Protein AF-0000000077106759 (afdb_homodimer)

Structure (mmCIF, N/CA/C/O backbone):
data_AF-0000000077106759-model_v1
#
loop_
_entity.id
_entity.type
_entity.pdbx_description
1 polymer 'Transcriptional regulator, MerR family'
#
loop_
_atom_site.group_PDB
_atom_site.id
_atom_site.type_symbol
_atom_site.label_atom_id
_atom_site.label_alt_id
_atom_site.label_comp_id
_atom_site.label_asym_id
_atom_site.label_entity_id
_atom_site.label_seq_id
_atom_site.pdbx_PDB_ins_code
_atom_site.Cartn_x
_atom_site.Cartn_y
_atom_site.Cartn_z
_atom_site.occupancy
_atom_site.B_iso_or_equiv
_atom_site.auth_seq_id
_atom_site.auth_comp_id
_atom_site.auth_asym_id
_atom_site.auth_atom_id
_atom_site.pdbx_PDB_model_num
ATOM 1 N N . MET A 1 1 ? -14.172 -25.438 -16.688 1 89.81 1 MET A N 1
ATOM 2 C CA . MET A 1 1 ? -14.859 -24.234 -16.25 1 89.81 1 MET A CA 1
ATOM 3 C C . MET A 1 1 ? -14.836 -23.156 -17.328 1 89.81 1 MET A C 1
ATOM 5 O O . MET A 1 1 ? -13.812 -22.953 -18 1 89.81 1 MET A O 1
ATOM 9 N N . LYS A 1 2 ? -15.953 -22.5 -17.594 1 92.06 2 LYS A N 1
ATOM 10 C CA . LYS A 1 2 ? -16.016 -21.422 -18.562 1 92.06 2 LYS A CA 1
ATOM 11 C C . LYS A 1 2 ? -15.516 -20.109 -17.953 1 92.06 2 LYS A C 1
ATOM 13 O O . LYS A 1 2 ? -15.422 -19.969 -16.734 1 92.06 2 LYS A O 1
ATOM 18 N N . ILE A 1 3 ? -15.234 -19.203 -18.875 1 92.75 3 ILE A N 1
ATOM 19 C CA . ILE A 1 3 ? -14.57 -17.984 -18.438 1 92.75 3 ILE A CA 1
ATOM 20 C C . ILE A 1 3 ? -15.477 -17.203 -17.5 1 92.75 3 ILE A C 1
ATOM 22 O O . ILE A 1 3 ? -15 -16.562 -16.562 1 92.75 3 ILE A O 1
ATOM 26 N N . GLY A 1 4 ? -16.719 -17.203 -17.75 1 94.12 4 GLY A N 1
ATOM 27 C CA . GLY A 1 4 ? -17.656 -16.531 -16.844 1 94.12 4 GLY A CA 1
ATOM 28 C C . GLY A 1 4 ? -17.625 -17.062 -15.438 1 94.12 4 GLY A C 1
ATOM 29 O O . GLY A 1 4 ? -17.609 -16.297 -14.469 1 94.12 4 GLY A O 1
ATOM 30 N N . LYS A 1 5 ? -17.672 -18.375 -15.359 1 94.75 5 LYS A N 1
ATOM 31 C CA . LYS A 1 5 ? -17.609 -19.016 -14.055 1 94.75 5 LYS A CA 1
ATOM 32 C C . LYS A 1 5 ? -16.25 -18.781 -13.391 1 94.75 5 LYS A C 1
ATOM 34 O O . LYS A 1 5 ? -16.188 -18.531 -12.188 1 94.75 5 LYS A O 1
ATOM 39 N N . LEU A 1 6 ? -15.227 -18.891 -14.203 1 94.62 6 LEU A N 1
ATOM 40 C CA . LEU A 1 6 ? -13.891 -18.625 -13.695 1 94.62 6 LEU A CA 1
ATOM 41 C C . LEU A 1 6 ? -13.805 -17.219 -13.109 1 94.62 6 LEU A C 1
ATOM 43 O O . LEU A 1 6 ? -13.25 -17.016 -12.031 1 94.62 6 LEU A O 1
ATOM 47 N N . ALA A 1 7 ? -14.359 -16.266 -13.812 1 96.5 7 ALA A N 1
ATOM 48 C CA . ALA A 1 7 ? -14.367 -14.875 -13.359 1 96.5 7 ALA A CA 1
ATOM 49 C C . ALA A 1 7 ? -15.109 -14.727 -12.039 1 96.5 7 ALA A C 1
ATOM 51 O O . ALA A 1 7 ? -14.617 -14.07 -11.109 1 96.5 7 ALA A O 1
ATOM 52 N N . GLN A 1 8 ? -16.156 -15.383 -11.93 1 96.25 8 GLN A N 1
ATOM 53 C CA . GLN A 1 8 ? -16.984 -15.312 -10.734 1 96.25 8 GLN A CA 1
ATOM 54 C C . GLN A 1 8 ? -16.266 -15.898 -9.523 1 96.25 8 GLN A C 1
ATOM 56 O O . GLN A 1 8 ? -16.234 -15.289 -8.453 1 96.25 8 GLN A O 1
ATOM 61 N N . ILE A 1 9 ? -15.719 -17 -9.711 1 95.25 9 ILE A N 1
ATOM 62 C CA . ILE A 1 9 ? -15.078 -17.719 -8.609 1 95.25 9 ILE A CA 1
ATOM 63 C C . ILE A 1 9 ? -13.789 -17 -8.211 1 95.25 9 ILE A C 1
ATOM 65 O O . ILE A 1 9 ? -13.5 -16.844 -7.02 1 95.25 9 ILE A O 1
ATOM 69 N N . SER A 1 10 ? -12.992 -16.578 -9.164 1 95.31 10 SER A N 1
ATOM 70 C CA . SER A 1 10 ? -11.68 -15.977 -8.914 1 95.31 10 SER A CA 1
ATOM 71 C C . SER A 1 10 ? -11.812 -14.508 -8.539 1 95.31 10 SER A C 1
ATOM 73 O O . SER A 1 10 ? -10.859 -13.898 -8.047 1 95.31 10 SER A O 1
ATOM 75 N N . LYS A 1 11 ? -12.922 -13.961 -8.812 1 95.12 11 LYS A N 1
ATOM 76 C CA . LYS A 1 11 ? -13.203 -12.555 -8.531 1 95.12 11 LYS A CA 1
ATOM 77 C C . LYS A 1 11 ? -12.305 -11.633 -9.352 1 95.12 11 LYS A C 1
ATOM 79 O O . LYS A 1 11 ? -11.906 -10.57 -8.883 1 95.12 11 L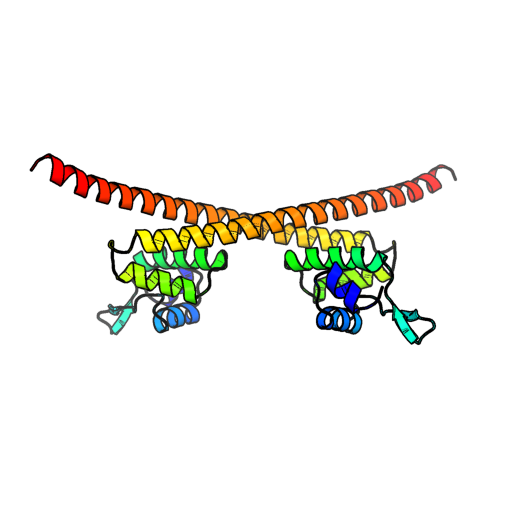YS A O 1
ATOM 84 N N . ILE A 1 12 ? -11.93 -12.195 -10.5 1 94.81 12 ILE A N 1
ATOM 85 C CA . ILE A 1 12 ? -11.219 -11.414 -11.508 1 94.81 12 ILE A CA 1
ATOM 86 C C . ILE A 1 12 ? -12.094 -11.25 -12.75 1 94.81 12 ILE A C 1
ATOM 88 O O . ILE A 1 12 ? -12.828 -12.172 -13.125 1 94.81 12 ILE A O 1
ATOM 92 N N . SER A 1 13 ? -12.023 -10.117 -13.344 1 96.38 13 SER A N 1
ATOM 93 C CA . SER A 1 13 ? -12.898 -9.867 -14.484 1 96.38 13 SER A CA 1
ATOM 94 C C . SER A 1 13 ? -12.516 -10.727 -15.68 1 96.38 13 SER A C 1
ATOM 96 O O . SER A 1 13 ? -11.359 -11.141 -15.805 1 96.38 13 SER A O 1
ATOM 98 N N . VAL A 1 14 ? -13.469 -10.891 -16.531 1 95.88 14 VAL A N 1
ATOM 99 C CA . VAL A 1 14 ? -13.234 -11.602 -17.781 1 95.88 14 VAL A CA 1
ATOM 100 C C . VAL A 1 14 ? -12.141 -10.898 -18.578 1 95.88 14 VAL A C 1
ATOM 102 O O . VAL A 1 14 ? -11.266 -11.547 -19.156 1 95.88 14 VAL A O 1
ATOM 105 N N . HIS A 1 15 ? -12.219 -9.594 -18.578 1 96.56 15 HIS A N 1
ATOM 106 C CA . HIS A 1 15 ? -11.219 -8.805 -19.281 1 96.56 15 HIS A CA 1
ATOM 107 C C . HIS A 1 15 ? -9.82 -9.055 -18.719 1 96.56 15 HIS A C 1
ATOM 109 O O . HIS A 1 15 ? -8.867 -9.258 -19.484 1 96.56 15 HIS A O 1
ATOM 115 N N . ALA A 1 16 ? -9.727 -9.156 -17.5 1 96.06 16 ALA A N 1
ATOM 116 C CA . ALA A 1 16 ? -8.43 -9.383 -16.875 1 96.06 16 ALA A CA 1
ATOM 117 C C . ALA A 1 16 ? -7.918 -10.789 -17.172 1 96.06 16 ALA A C 1
ATOM 119 O O . ALA A 1 16 ? -6.73 -10.977 -17.453 1 96.06 16 ALA A O 1
ATOM 120 N N . ILE A 1 17 ? -8.828 -11.711 -17.094 1 95.5 17 ILE A N 1
ATOM 121 C CA . ILE A 1 17 ? -8.453 -13.086 -17.406 1 95.5 17 ILE A CA 1
ATOM 122 C C . ILE A 1 17 ? -7.906 -13.156 -18.844 1 95.5 17 ILE A C 1
ATOM 124 O O . ILE A 1 17 ? -6.844 -13.742 -19.078 1 95.5 17 ILE A O 1
ATOM 128 N N . ARG A 1 18 ? -8.586 -12.562 -19.766 1 94 18 ARG A N 1
ATOM 129 C CA . ARG A 1 18 ? -8.156 -12.547 -21.172 1 94 18 ARG A CA 1
ATOM 130 C C . ARG A 1 18 ? -6.824 -11.82 -21.328 1 94 18 ARG A C 1
ATOM 132 O O . ARG A 1 18 ? -5.961 -12.25 -22.094 1 94 18 ARG A O 1
ATOM 139 N N . TYR A 1 19 ? -6.684 -10.766 -20.609 1 96.69 19 TYR A N 1
ATOM 140 C CA . TYR A 1 19 ? -5.434 -10.023 -20.641 1 96.69 19 TYR A CA 1
ATOM 141 C C . TYR A 1 19 ? -4.277 -10.867 -20.125 1 96.69 19 TYR A C 1
ATOM 143 O O . TYR A 1 19 ? -3.215 -10.93 -20.766 1 96.69 19 TYR A O 1
ATOM 151 N N . TYR A 1 20 ? -4.516 -11.555 -19.016 1 96.5 20 TYR A N 1
ATOM 152 C CA . TYR A 1 20 ? -3.484 -12.391 -18.406 1 96.5 20 TYR A CA 1
ATOM 153 C C . TYR A 1 20 ? -3.096 -13.531 -19.344 1 96.5 20 TYR A C 1
ATOM 155 O O . TYR A 1 20 ? -1.935 -13.945 -19.375 1 96.5 20 TYR A O 1
ATOM 163 N N . GLU A 1 21 ? -4.07 -14.016 -20.047 1 95 21 GLU A N 1
ATOM 164 C CA . GLU A 1 21 ? -3.762 -15.023 -21.062 1 95 21 GLU A CA 1
ATOM 165 C C . GLU A 1 21 ? -2.906 -14.438 -22.172 1 95 21 GLU A C 1
ATOM 167 O O . GLU A 1 21 ? -1.926 -15.047 -22.594 1 95 21 GLU A O 1
ATOM 172 N N . LYS A 1 22 ? -3.273 -13.305 -22.578 1 95.88 22 LYS A N 1
ATOM 173 C CA . LYS A 1 22 ? -2.605 -12.641 -23.688 1 95.88 22 LYS A CA 1
ATOM 174 C C . LYS A 1 22 ? -1.132 -12.398 -23.391 1 95.88 22 LYS A C 1
ATOM 176 O O . LYS A 1 22 ? -0.27 -12.609 -24.234 1 95.88 22 LYS A O 1
ATOM 181 N N . ILE A 1 23 ? -0.845 -12.023 -22.234 1 96.38 23 ILE A N 1
ATOM 182 C CA . ILE A 1 23 ? 0.524 -11.633 -21.922 1 96.38 23 ILE A CA 1
ATOM 183 C C . ILE A 1 23 ? 1.306 -12.836 -21.406 1 96.38 23 ILE A C 1
ATOM 185 O O . ILE A 1 23 ? 2.5 -12.734 -21.125 1 96.38 23 ILE A O 1
ATOM 189 N N . GLY A 1 24 ? 0.635 -13.93 -21.125 1 95.62 24 GLY A N 1
ATOM 190 C CA . GLY A 1 24 ? 1.322 -15.164 -20.766 1 95.62 24 GLY A CA 1
ATOM 191 C C . GLY A 1 24 ? 1.33 -15.43 -19.281 1 95.62 24 GLY A C 1
ATOM 192 O O . GLY A 1 24 ? 1.998 -16.344 -18.812 1 95.62 24 GLY A O 1
ATOM 193 N N . LEU A 1 25 ? 0.584 -14.68 -18.562 1 96.81 25 LEU A N 1
ATOM 194 C CA . LEU A 1 25 ? 0.503 -14.891 -17.125 1 96.81 25 LEU A CA 1
ATOM 195 C C . LEU A 1 25 ? -0.376 -16.094 -16.797 1 96.81 25 LEU A C 1
ATOM 197 O O . LEU A 1 25 ? -0.146 -16.781 -15.797 1 96.81 25 LEU A O 1
ATOM 201 N N . LEU A 1 26 ? -1.399 -16.328 -17.531 1 95.56 26 LEU A N 1
ATOM 202 C CA . LEU A 1 26 ? -2.25 -17.5 -17.469 1 95.56 26 LEU A CA 1
ATOM 203 C C . LEU A 1 26 ? -2.08 -18.359 -18.703 1 95.56 26 LEU A C 1
ATOM 205 O O . LEU A 1 26 ? -1.873 -17.844 -19.812 1 95.56 26 LEU A O 1
ATOM 209 N N . PRO A 1 27 ? -2.178 -19.641 -18.453 1 91.31 27 PRO A N 1
ATOM 210 C CA . PRO A 1 27 ? -2.166 -20.484 -19.656 1 91.31 27 PRO A CA 1
ATOM 211 C C . PRO A 1 27 ? -3.396 -20.281 -20.531 1 91.31 27 PRO A C 1
ATOM 213 O O . PRO A 1 27 ? -4.477 -19.953 -20.016 1 91.31 27 PRO A O 1
ATOM 216 N N . LYS A 1 28 ? -3.191 -20.484 -21.781 1 87.5 28 LYS A N 1
ATOM 217 C CA . LYS A 1 28 ? -4.328 -20.406 -22.688 1 87.5 28 LYS A CA 1
ATOM 218 C C . LYS A 1 28 ? -5.328 -21.531 -22.406 1 87.5 28 LYS A C 1
ATOM 220 O O . LYS A 1 28 ? -4.934 -22.656 -22.141 1 87.5 28 LYS A O 1
ATOM 225 N N . ALA A 1 29 ? -6.578 -21.109 -22.406 1 86 29 ALA A N 1
ATOM 226 C CA . ALA A 1 29 ? -7.633 -22.094 -22.234 1 86 29 ALA A CA 1
ATOM 227 C C . ALA A 1 29 ? -7.652 -23.094 -23.391 1 86 29 ALA A C 1
ATOM 229 O O . ALA A 1 29 ? -7.297 -22.75 -24.516 1 86 29 ALA A O 1
ATOM 230 N N . ARG A 1 30 ? -7.926 -24.297 -22.984 1 85.12 30 ARG A N 1
ATOM 231 C CA . ARG A 1 30 ? -8.141 -25.297 -24.031 1 85.12 30 ARG A CA 1
ATOM 232 C C . ARG A 1 30 ? -9.555 -25.188 -24.594 1 85.12 30 ARG A C 1
ATOM 234 O O . ARG A 1 30 ? -10.445 -24.625 -23.969 1 85.12 30 ARG A O 1
ATOM 241 N N . ARG A 1 31 ? -9.578 -25.516 -25.766 1 83.06 31 ARG A N 1
ATOM 242 C CA . ARG A 1 31 ? -10.914 -25.547 -26.359 1 83.06 31 ARG A CA 1
ATOM 243 C C . ARG A 1 31 ? -11.594 -26.891 -26.109 1 83.06 31 ARG A C 1
ATOM 245 O O . ARG A 1 31 ? -10.938 -27.938 -26.156 1 83.06 31 ARG A O 1
ATOM 252 N N . ASP A 1 32 ? -12.797 -26.812 -25.688 1 79.56 32 ASP A N 1
ATOM 253 C CA . ASP A 1 32 ? -13.539 -28.047 -25.484 1 79.56 32 ASP A CA 1
ATOM 254 C C . ASP A 1 32 ? -14.078 -28.594 -26.797 1 79.56 32 ASP A C 1
ATOM 256 O O . ASP A 1 32 ? -13.719 -28.109 -27.875 1 79.56 32 ASP A O 1
ATOM 260 N N . GLN A 1 33 ? -14.766 -29.734 -26.656 1 85.06 33 GLN A N 1
ATOM 261 C CA . GLN A 1 33 ? -15.273 -30.422 -27.828 1 85.06 33 GLN A CA 1
ATOM 262 C C . GLN A 1 33 ? -16.141 -29.5 -28.688 1 85.06 33 GLN A C 1
ATOM 264 O O . GLN A 1 33 ? -16.25 -29.688 -29.906 1 85.06 33 GLN A O 1
ATOM 269 N N . SER A 1 34 ? -16.719 -28.562 -28.062 1 86.31 34 SER A N 1
ATOM 270 C CA . SER A 1 34 ? -17.594 -27.625 -28.766 1 86.31 34 SER A CA 1
ATOM 271 C C . SER A 1 34 ? -16.812 -26.406 -29.266 1 86.31 34 SER A C 1
ATOM 273 O O . SER A 1 34 ? -17.391 -25.484 -29.859 1 86.31 34 SER A O 1
ATOM 275 N N . GLY A 1 35 ? -15.578 -26.359 -28.969 1 82.81 35 GLY A N 1
ATOM 276 C CA . GLY A 1 35 ? -14.75 -25.25 -29.422 1 82.81 35 GLY A CA 1
ATOM 277 C C . GLY A 1 35 ? -14.711 -24.094 -28.438 1 82.81 35 GLY A C 1
ATOM 278 O O . GLY A 1 35 ? -14.195 -23.016 -28.75 1 82.81 35 GLY A O 1
ATOM 279 N N . GLN A 1 36 ? -15.352 -24.391 -27.297 1 83.81 36 GLN A N 1
ATOM 280 C CA . GLN A 1 36 ? -15.383 -23.328 -26.312 1 83.81 36 GLN A CA 1
ATOM 281 C C . GLN A 1 36 ? -14.195 -23.438 -25.344 1 83.81 36 GLN A C 1
ATOM 283 O O . GLN A 1 36 ? -13.82 -24.531 -24.938 1 83.81 36 GLN A O 1
ATOM 288 N N . ARG A 1 37 ? -13.656 -22.234 -25.047 1 84.56 37 ARG A N 1
ATOM 289 C CA . ARG A 1 37 ? -12.547 -22.219 -24.094 1 84.56 37 ARG A CA 1
ATOM 290 C C . ARG A 1 37 ? -12.977 -22.766 -22.75 1 84.56 37 ARG A C 1
ATOM 292 O O . ARG A 1 37 ? -14.07 -22.469 -22.266 1 84.56 37 ARG A O 1
ATOM 299 N N . GLU A 1 38 ? -12.156 -23.719 -22.266 1 90.88 38 GLU A N 1
ATOM 300 C CA . GLU A 1 38 ? -12.391 -24.328 -20.969 1 90.88 38 GLU A CA 1
ATOM 301 C C . GLU A 1 38 ? -11.117 -24.359 -20.125 1 90.88 38 GLU A C 1
ATOM 303 O O . GLU A 1 38 ? -10.039 -24.688 -20.641 1 90.88 38 GLU A O 1
ATOM 308 N N . TYR A 1 39 ? -11.391 -23.938 -18.844 1 92.75 39 TYR A N 1
ATOM 309 C CA . TYR A 1 39 ? -10.258 -23.859 -17.938 1 92.75 39 TYR A CA 1
ATOM 310 C C . TYR A 1 39 ? -10.281 -25.016 -16.938 1 92.75 39 TYR A C 1
ATOM 312 O O . TYR A 1 39 ? -11.344 -25.391 -16.438 1 92.75 39 TYR A O 1
ATOM 320 N N . GLU A 1 40 ? -9.141 -25.531 -16.672 1 90.56 40 GLU A N 1
ATOM 321 C CA . GLU A 1 40 ? -8.992 -26.516 -15.617 1 90.56 40 GLU A CA 1
ATOM 322 C C . GLU A 1 40 ? -9.125 -25.875 -14.242 1 90.56 40 GLU A C 1
ATOM 324 O O . GLU A 1 40 ? -8.75 -24.719 -14.055 1 90.56 40 GLU A O 1
ATOM 329 N N . GLU A 1 41 ? -9.531 -26.641 -13.242 1 91.44 41 GLU A N 1
ATOM 330 C CA . GLU A 1 41 ? -9.75 -26.125 -11.898 1 91.44 41 GLU A CA 1
ATOM 331 C C . GLU A 1 41 ? -8.438 -25.672 -11.266 1 91.44 41 GLU A C 1
ATOM 333 O O . GLU A 1 41 ? -8.438 -24.781 -10.398 1 91.44 41 GLU A O 1
ATOM 338 N N . SER A 1 42 ? -7.379 -26.281 -11.664 1 92.12 42 SER A N 1
ATOM 339 C CA . SER A 1 42 ? -6.07 -25.938 -11.117 1 92.12 42 SER A CA 1
ATOM 340 C C . SER A 1 42 ? -5.738 -24.469 -11.383 1 92.12 42 SER A C 1
ATOM 342 O O . SER A 1 42 ? -4.898 -23.891 -10.688 1 92.12 42 SER A O 1
ATOM 344 N N . ILE A 1 43 ? -6.41 -23.906 -12.359 1 94.38 43 ILE A N 1
ATOM 345 C CA . ILE A 1 43 ? -6.125 -22.531 -12.727 1 94.38 43 ILE A CA 1
ATOM 346 C C . ILE A 1 43 ? -6.555 -21.594 -11.594 1 94.38 43 ILE A C 1
ATOM 348 O O . ILE A 1 43 ? -6.023 -20.484 -11.453 1 94.38 43 ILE A O 1
ATOM 352 N N . LEU A 1 44 ? -7.535 -22.031 -10.805 1 94.88 44 LEU A N 1
ATOM 353 C CA . LEU A 1 44 ? -8.023 -21.234 -9.688 1 94.88 44 LEU A CA 1
ATOM 354 C C . LEU A 1 44 ? -6.945 -21.062 -8.625 1 94.88 44 LEU A C 1
ATOM 356 O O . LEU A 1 44 ? -6.832 -20 -8.016 1 94.88 44 LEU A O 1
ATOM 360 N N . VAL A 1 45 ? -6.211 -22.109 -8.422 1 93.88 45 VAL A N 1
ATOM 361 C CA . VAL A 1 45 ? -5.117 -22.047 -7.457 1 93.88 45 VAL A CA 1
ATOM 362 C C . VAL A 1 45 ? -4.066 -21.047 -7.934 1 93.88 45 VAL A C 1
ATOM 364 O O . VAL A 1 45 ? -3.596 -20.203 -7.156 1 93.88 45 VAL A O 1
ATOM 367 N N . TRP A 1 46 ? -3.787 -21.094 -9.211 1 95 46 TRP A N 1
ATOM 368 C CA . TRP A 1 46 ? -2.797 -20.203 -9.805 1 95 46 TRP A CA 1
ATOM 369 C C . TRP A 1 46 ? -3.273 -18.766 -9.773 1 95 46 TRP A C 1
ATOM 371 O O . TRP A 1 46 ? -2.533 -17.875 -9.352 1 95 46 TRP A O 1
ATOM 381 N N . ILE A 1 47 ? -4.461 -18.578 -10.086 1 95.69 47 ILE A N 1
ATOM 382 C CA . ILE A 1 47 ? -5.047 -17.234 -10.086 1 95.69 47 ILE A CA 1
ATOM 383 C C . ILE A 1 47 ? -5.055 -16.688 -8.664 1 95.69 47 ILE A C 1
ATOM 385 O O . ILE A 1 47 ? -4.758 -15.508 -8.445 1 95.69 47 ILE A O 1
ATOM 389 N N . GLY A 1 48 ? -5.391 -17.516 -7.715 1 93.75 48 GLY A N 1
ATOM 390 C CA . GLY A 1 48 ? -5.344 -17.094 -6.32 1 93.75 48 GLY A CA 1
ATOM 391 C C . GLY A 1 48 ? -3.967 -16.641 -5.879 1 93.75 48 GLY A C 1
ATOM 392 O O . GLY A 1 48 ? -3.832 -15.625 -5.203 1 93.75 48 GLY A O 1
ATOM 393 N N . PHE A 1 49 ? -3.014 -17.344 -6.367 1 95 49 PHE A N 1
ATOM 394 C CA . PHE A 1 49 ? -1.638 -17 -6.031 1 95 49 PHE A CA 1
ATOM 395 C C . PHE A 1 49 ? -1.244 -15.672 -6.672 1 95 49 PHE A C 1
ATOM 397 O O . PHE A 1 49 ? -0.703 -14.789 -6 1 95 49 PHE A O 1
ATOM 404 N N . LEU A 1 50 ? -1.567 -15.547 -7.898 1 95.88 50 LEU A N 1
ATOM 405 C CA . LEU A 1 50 ? -1.26 -14.312 -8.609 1 95.88 50 LEU A CA 1
ATOM 406 C C . LEU A 1 50 ? -1.956 -13.117 -7.965 1 95.88 50 LEU A C 1
ATOM 408 O O . LEU A 1 50 ? -1.382 -12.031 -7.879 1 95.88 50 LEU A O 1
ATOM 412 N N . SER A 1 51 ? -3.154 -13.375 -7.531 1 93.62 51 SER A N 1
ATOM 413 C CA . SER A 1 51 ? -3.914 -12.305 -6.887 1 93.62 51 SER A CA 1
ATOM 414 C C . SER A 1 51 ? -3.244 -11.859 -5.59 1 93.62 51 SER A C 1
ATOM 416 O O . SER A 1 51 ? -3.227 -10.664 -5.273 1 93.62 51 SER A O 1
ATOM 418 N N . ARG A 1 52 ? -2.703 -12.773 -4.891 1 92.69 52 ARG A N 1
ATOM 419 C CA . ARG A 1 52 ? -1.985 -12.438 -3.664 1 92.69 52 ARG A CA 1
ATOM 420 C C . ARG A 1 52 ? -0.718 -11.641 -3.971 1 92.69 52 ARG A C 1
ATOM 422 O O . ARG A 1 52 ? -0.392 -10.688 -3.266 1 92.69 52 ARG A O 1
ATOM 429 N N . LEU A 1 53 ? 0.002 -12.062 -5 1 95.75 53 LEU A N 1
ATOM 430 C CA . LEU A 1 53 ? 1.189 -11.32 -5.406 1 95.75 53 LEU A CA 1
ATOM 431 C C . LEU A 1 53 ? 0.829 -9.891 -5.801 1 95.75 53 LEU A C 1
ATOM 433 O O . LEU A 1 53 ? 1.495 -8.938 -5.383 1 95.75 53 LEU A O 1
ATOM 437 N N . LYS A 1 54 ? -0.202 -9.789 -6.492 1 93.62 54 LYS A N 1
ATOM 438 C CA . LYS A 1 54 ? -0.677 -8.469 -6.918 1 93.62 54 LYS A CA 1
ATOM 439 C C . LYS A 1 54 ? -1.101 -7.625 -5.723 1 93.62 54 LYS A C 1
ATOM 441 O O . LYS A 1 54 ? -0.755 -6.445 -5.637 1 93.62 54 LYS A O 1
ATOM 446 N N . ALA A 1 55 ? -1.817 -8.266 -4.848 1 90.44 55 ALA A N 1
ATOM 447 C CA . ALA A 1 55 ? -2.318 -7.562 -3.668 1 90.44 55 ALA A CA 1
ATOM 448 C C . ALA A 1 55 ? -1.17 -7.031 -2.818 1 90.44 55 ALA A C 1
ATOM 450 O O . ALA A 1 55 ? -1.311 -6.008 -2.145 1 90.44 55 ALA A O 1
ATOM 451 N N . THR A 1 56 ? -0.033 -7.668 -2.949 1 93.06 56 THR A N 1
ATOM 452 C CA . THR A 1 56 ? 1.114 -7.25 -2.15 1 93.06 56 THR A CA 1
ATOM 453 C C . THR A 1 56 ? 2.018 -6.312 -2.949 1 93.06 56 THR A C 1
ATOM 455 O O . THR A 1 56 ? 3.113 -5.969 -2.5 1 93.06 56 THR A O 1
ATOM 458 N N . GLY A 1 57 ? 1.627 -6.035 -4.16 1 93.75 57 GLY A N 1
ATOM 459 C CA . GLY A 1 57 ? 2.301 -4.973 -4.887 1 93.75 57 GLY A CA 1
ATOM 460 C C . GLY A 1 57 ? 3.305 -5.488 -5.902 1 93.75 57 GLY A C 1
ATOM 461 O O . GLY A 1 57 ? 4.094 -4.719 -6.449 1 93.75 57 GLY A O 1
ATOM 462 N N . MET A 1 58 ? 3.275 -6.758 -6.137 1 96.56 58 MET A N 1
ATOM 463 C CA . MET A 1 58 ? 4.188 -7.227 -7.176 1 96.56 58 MET A CA 1
ATOM 464 C C . MET A 1 58 ? 3.744 -6.742 -8.547 1 96.56 58 MET A C 1
ATOM 466 O O . MET A 1 58 ? 2.553 -6.766 -8.867 1 96.56 58 MET A O 1
ATOM 470 N N . SER A 1 59 ? 4.68 -6.34 -9.352 1 96.75 59 SER A N 1
ATOM 471 C CA . SER A 1 59 ? 4.367 -5.836 -10.688 1 96.75 59 SER A CA 1
ATOM 472 C C . SER A 1 59 ? 3.99 -6.977 -11.633 1 96.75 59 SER A C 1
ATOM 474 O O . SER A 1 59 ? 4.414 -8.117 -11.438 1 96.75 59 SER A O 1
ATOM 476 N N . ILE A 1 60 ? 3.262 -6.637 -12.656 1 96.75 60 ILE A N 1
ATOM 477 C CA . ILE A 1 60 ? 2.918 -7.594 -13.695 1 96.75 60 ILE A CA 1
ATOM 478 C C . ILE A 1 60 ? 4.191 -8.148 -14.336 1 96.75 60 ILE A C 1
ATOM 480 O O . ILE A 1 60 ? 4.285 -9.344 -14.617 1 96.75 60 ILE A O 1
ATOM 484 N N . LYS A 1 61 ? 5.125 -7.301 -14.43 1 97.31 61 LYS A N 1
ATOM 485 C CA . LYS A 1 61 ? 6.406 -7.707 -15 1 97.31 61 LYS A CA 1
ATOM 486 C C . LYS A 1 61 ? 7.047 -8.82 -14.172 1 97.31 61 LYS A C 1
ATOM 488 O O . LYS A 1 61 ? 7.469 -9.844 -14.719 1 97.31 61 LYS A O 1
ATOM 493 N N . ASP A 1 62 ? 7.102 -8.625 -12.906 1 97.44 62 ASP A N 1
ATOM 494 C CA . ASP A 1 62 ? 7.711 -9.617 -12.023 1 97.44 62 ASP A CA 1
ATOM 495 C C . ASP A 1 62 ? 6.879 -10.898 -11.984 1 97.44 62 ASP A C 1
ATOM 497 O O . ASP A 1 62 ? 7.426 -12 -11.93 1 97.44 62 ASP A O 1
ATOM 501 N N . MET A 1 63 ? 5.578 -10.742 -12.039 1 98.12 63 MET A N 1
ATOM 502 C CA . MET A 1 63 ? 4.711 -11.922 -12.055 1 98.12 63 MET A CA 1
ATOM 503 C C . MET A 1 63 ? 4.926 -12.734 -13.328 1 98.12 63 MET A C 1
ATOM 505 O O . MET A 1 63 ? 4.895 -13.969 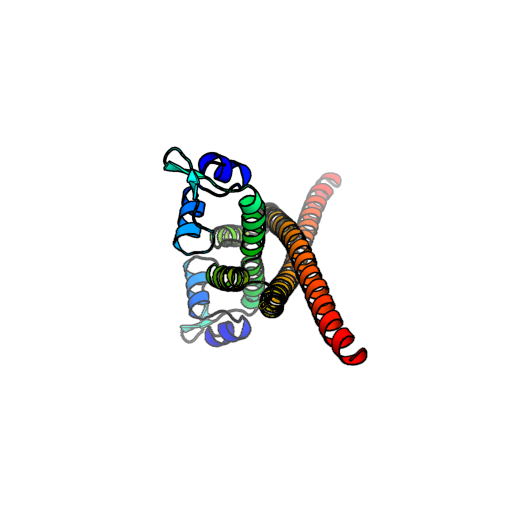-13.289 1 98.12 63 MET A O 1
ATOM 509 N N . LEU A 1 64 ? 5.184 -12.016 -14.391 1 98.06 64 LEU A N 1
ATOM 510 C CA . LEU A 1 64 ? 5.449 -12.695 -15.656 1 98.06 64 LEU A CA 1
ATOM 511 C C . LEU A 1 64 ? 6.762 -13.477 -15.586 1 98.06 64 LEU A C 1
ATOM 513 O O . LEU A 1 64 ? 6.848 -14.602 -16.078 1 98.06 64 LEU A O 1
ATOM 517 N N . ILE A 1 65 ? 7.727 -12.859 -15.016 1 98.12 65 ILE A N 1
ATOM 518 C CA . ILE A 1 65 ? 9.008 -13.531 -14.828 1 98.12 65 ILE A CA 1
ATOM 519 C C . ILE A 1 65 ? 8.797 -14.812 -14.023 1 98.12 65 ILE A C 1
ATOM 521 O O . ILE A 1 65 ? 9.289 -15.883 -14.406 1 98.12 65 ILE A O 1
ATOM 525 N N . TYR A 1 66 ? 8.031 -14.695 -12.969 1 98.25 66 TYR A N 1
ATOM 526 C CA . TYR A 1 66 ? 7.738 -15.852 -12.133 1 98.25 66 TYR A CA 1
ATOM 527 C C . TYR A 1 66 ? 7 -16.922 -12.93 1 98.25 66 TYR A C 1
ATOM 529 O O . TYR A 1 66 ? 7.34 -18.109 -12.859 1 98.25 66 TYR A O 1
ATOM 537 N N . ALA A 1 67 ? 6.012 -16.531 -13.672 1 97.62 67 ALA A N 1
ATOM 538 C CA . ALA A 1 67 ? 5.191 -17.453 -14.461 1 97.62 67 ALA A CA 1
ATOM 539 C C . ALA A 1 67 ? 6.039 -18.203 -15.492 1 97.62 67 ALA A C 1
ATOM 541 O O . ALA A 1 67 ? 5.871 -19.406 -15.68 1 97.62 67 ALA A O 1
ATOM 542 N N . ARG A 1 68 ? 6.938 -17.5 -16.109 1 97.12 68 ARG A N 1
ATOM 543 C CA . ARG A 1 68 ? 7.801 -18.125 -17.109 1 97.12 68 ARG A CA 1
ATOM 544 C C . ARG A 1 68 ? 8.719 -19.156 -16.469 1 97.12 68 ARG A C 1
ATOM 546 O O . ARG A 1 68 ? 8.922 -20.234 -17.031 1 97.12 68 ARG A O 1
ATOM 553 N N . LEU A 1 69 ? 9.258 -18.797 -15.383 1 97.69 69 LEU A N 1
ATOM 554 C CA . LEU A 1 69 ? 10.086 -19.75 -14.656 1 97.69 69 LEU A CA 1
ATOM 555 C C . LEU A 1 69 ? 9.289 -20.984 -14.273 1 97.69 69 LEU A C 1
ATOM 557 O O . LEU A 1 69 ? 9.766 -22.109 -14.438 1 97.69 69 LEU A O 1
ATOM 561 N N . ARG A 1 70 ? 8.086 -20.766 -13.789 1 95.62 70 ARG A N 1
ATOM 562 C CA . ARG A 1 70 ? 7.223 -21.875 -13.391 1 95.62 70 ARG A CA 1
ATOM 563 C C . ARG A 1 70 ? 6.98 -22.828 -14.562 1 95.62 70 ARG A C 1
ATOM 565 O O . ARG A 1 70 ? 6.961 -24.047 -14.383 1 95.62 70 ARG A O 1
ATOM 572 N N . GLU A 1 71 ? 6.863 -22.25 -15.727 1 94 71 GLU A N 1
ATOM 573 C CA . GLU A 1 71 ? 6.617 -23.047 -16.922 1 94 71 GLU A CA 1
ATOM 574 C C . GLU A 1 71 ? 7.824 -23.906 -17.266 1 94 71 GLU A C 1
ATOM 576 O O . GLU A 1 71 ? 7.688 -24.953 -17.906 1 94 71 GLU A O 1
ATOM 581 N N . GLN A 1 72 ? 8.961 -23.5 -16.844 1 95.69 72 GLN A N 1
ATOM 582 C CA . GLN A 1 72 ? 10.188 -24.219 -17.172 1 95.69 72 GLN A CA 1
ATOM 583 C C . GLN A 1 72 ? 10.375 -25.422 -16.25 1 95.69 72 GLN A C 1
ATOM 585 O O . GLN A 1 72 ? 11.25 -26.266 -16.5 1 95.69 72 GLN A O 1
ATOM 590 N N . GLY A 1 73 ? 9.664 -25.547 -15.219 1 93.94 73 GLY A N 1
ATOM 591 C CA . GLY A 1 73 ? 9.664 -26.75 -14.414 1 93.94 73 GLY A CA 1
ATOM 592 C C . GLY A 1 73 ? 10.516 -26.641 -13.164 1 93.94 73 GLY A C 1
ATOM 593 O O . GLY A 1 73 ? 10.891 -25.547 -12.758 1 93.94 73 GLY A O 1
ATOM 594 N N . ASP A 1 74 ? 10.852 -27.734 -12.555 1 93.5 74 ASP A N 1
ATOM 595 C CA . ASP A 1 74 ? 11.406 -27.844 -11.211 1 93.5 74 ASP A CA 1
ATOM 596 C C . ASP A 1 74 ? 12.828 -27.297 -11.156 1 93.5 74 ASP A C 1
ATOM 598 O O . ASP A 1 74 ? 13.305 -26.891 -10.094 1 93.5 74 ASP A O 1
ATOM 602 N N . ALA A 1 75 ? 13.438 -27.25 -12.367 1 94.19 75 ALA A N 1
ATOM 603 C CA . ALA A 1 75 ? 14.812 -26.75 -12.406 1 94.19 75 ALA A CA 1
ATOM 604 C C . ALA A 1 75 ? 14.883 -25.297 -11.969 1 94.19 75 ALA A C 1
ATOM 606 O O . ALA A 1 75 ? 15.953 -24.797 -11.617 1 94.19 75 ALA A O 1
ATOM 607 N N . THR A 1 76 ? 13.695 -24.641 -11.93 1 97.06 76 THR A N 1
ATOM 608 C CA . THR A 1 76 ? 13.719 -23.203 -11.648 1 97.06 76 THR A CA 1
ATOM 609 C C . THR A 1 76 ? 13.203 -22.922 -10.234 1 97.06 76 THR A C 1
ATOM 611 O O . THR A 1 76 ? 12.93 -21.766 -9.891 1 97.06 76 THR A O 1
ATOM 614 N N . GLN A 1 77 ? 13.078 -23.859 -9.406 1 96.75 77 GLN A N 1
ATOM 615 C CA . GLN A 1 77 ? 12.508 -23.703 -8.07 1 96.75 77 GLN A CA 1
ATOM 616 C C . GLN A 1 77 ? 13.281 -22.672 -7.258 1 96.75 77 GLN A C 1
ATOM 618 O O . GLN A 1 77 ? 12.688 -21.812 -6.598 1 96.75 77 GLN A O 1
ATOM 623 N N . LYS A 1 78 ? 14.594 -22.734 -7.352 1 97 78 LYS A N 1
ATOM 624 C CA . LYS A 1 78 ? 15.422 -21.812 -6.582 1 97 78 LYS A CA 1
ATOM 625 C C . LYS A 1 78 ? 15.219 -20.375 -7.055 1 97 78 LYS A C 1
ATOM 627 O O . LYS A 1 78 ? 15.094 -19.453 -6.242 1 97 78 LYS A O 1
ATOM 632 N N . ALA A 1 79 ? 15.203 -20.219 -8.312 1 97.88 79 ALA A N 1
ATOM 633 C CA . ALA A 1 79 ? 14.992 -18.875 -8.875 1 97.88 79 ALA A CA 1
ATOM 634 C C . ALA A 1 79 ? 13.625 -18.328 -8.484 1 97.88 79 ALA A C 1
ATOM 636 O O . ALA A 1 79 ? 13.492 -17.156 -8.164 1 97.88 79 ALA A O 1
ATOM 637 N N . ARG A 1 80 ? 12.617 -19.156 -8.508 1 97.69 80 ARG A N 1
ATOM 638 C CA . ARG A 1 80 ? 11.273 -18.75 -8.109 1 97.69 80 ARG A CA 1
ATOM 639 C C . ARG A 1 80 ? 11.227 -18.406 -6.621 1 97.69 80 ARG A C 1
ATOM 641 O O . ARG A 1 80 ? 10.625 -17.406 -6.234 1 97.69 80 ARG A O 1
ATOM 648 N N . GLN A 1 81 ? 11.875 -19.188 -5.828 1 97.81 81 GLN A N 1
ATOM 649 C CA . GLN A 1 81 ? 11.969 -18.891 -4.398 1 97.81 81 GLN A CA 1
ATOM 650 C C . GLN A 1 81 ? 12.609 -17.531 -4.156 1 97.81 81 GLN A C 1
ATOM 652 O O . GLN A 1 81 ? 12.125 -16.75 -3.338 1 97.81 81 GLN A O 1
ATOM 657 N N . ASP A 1 82 ? 13.68 -17.297 -4.898 1 98.06 82 ASP A N 1
ATOM 658 C CA . ASP A 1 82 ? 14.422 -16.047 -4.723 1 98.06 82 ASP A CA 1
ATOM 659 C C . ASP A 1 82 ? 13.547 -14.844 -5.051 1 98.06 82 ASP A C 1
ATOM 661 O O . ASP A 1 82 ? 13.609 -13.828 -4.359 1 98.06 82 ASP A O 1
ATOM 665 N N . ILE A 1 83 ? 12.773 -14.984 -6.062 1 98 83 ILE A N 1
ATOM 666 C CA . ILE A 1 83 ? 11.867 -13.906 -6.441 1 98 83 ILE A CA 1
ATOM 667 C C . ILE A 1 83 ? 10.883 -13.641 -5.301 1 98 83 ILE A C 1
ATOM 669 O O . ILE A 1 83 ? 10.648 -12.484 -4.941 1 98 83 ILE A O 1
ATOM 673 N N . LEU A 1 84 ? 10.359 -14.695 -4.711 1 97.88 84 LEU A N 1
ATOM 674 C CA . LEU A 1 84 ? 9.375 -14.555 -3.643 1 97.88 84 LEU A CA 1
ATOM 675 C C . LEU A 1 84 ? 10.023 -14 -2.377 1 97.88 84 LEU A C 1
ATOM 677 O O . LEU A 1 84 ? 9.422 -13.195 -1.666 1 97.88 84 LEU A O 1
ATOM 681 N N . ILE A 1 85 ? 11.258 -14.398 -2.104 1 97.56 85 ILE A N 1
ATOM 682 C CA . ILE A 1 85 ? 11.984 -13.898 -0.941 1 97.56 85 ILE A CA 1
ATOM 683 C C . ILE A 1 85 ? 12.219 -12.398 -1.084 1 97.56 85 ILE A C 1
ATOM 685 O O . ILE A 1 85 ? 11.961 -11.633 -0.153 1 97.56 85 ILE A O 1
ATOM 689 N N . GLN A 1 86 ? 12.672 -12.039 -2.24 1 97.44 86 GLN A N 1
ATOM 690 C CA . GLN A 1 86 ? 12.914 -10.617 -2.488 1 97.44 86 GLN A CA 1
ATOM 691 C C . GLN A 1 86 ? 11.625 -9.805 -2.355 1 97.44 86 GLN A C 1
ATOM 693 O O . GLN A 1 86 ? 11.617 -8.734 -1.753 1 97.44 86 GLN A O 1
ATOM 698 N N . HIS A 1 87 ? 10.609 -10.32 -2.9 1 97.5 87 HIS A N 1
A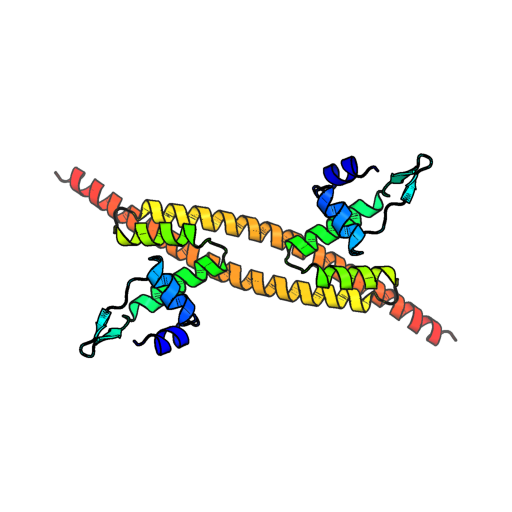TOM 699 C CA . HIS A 1 87 ? 9.32 -9.641 -2.809 1 97.5 87 HIS A CA 1
ATOM 700 C C . HIS A 1 87 ? 8.836 -9.57 -1.363 1 97.5 87 HIS A C 1
ATOM 702 O O . HIS A 1 87 ? 8.367 -8.523 -0.916 1 97.5 87 HIS A O 1
ATOM 708 N N . ARG A 1 88 ? 8.953 -10.633 -0.667 1 96.81 88 ARG A N 1
ATOM 709 C CA . ARG A 1 88 ? 8.57 -10.688 0.74 1 96.81 88 ARG A CA 1
ATOM 710 C C . ARG A 1 88 ? 9.32 -9.633 1.55 1 96.81 88 ARG A C 1
ATOM 712 O O . ARG A 1 88 ? 8.734 -8.961 2.402 1 96.81 88 ARG A O 1
ATOM 719 N N . GLU A 1 89 ? 10.555 -9.484 1.286 1 96.12 89 GLU A N 1
ATOM 720 C CA . GLU A 1 89 ? 11.359 -8.5 1.993 1 96.12 89 GLU A CA 1
ATOM 721 C C . GLU A 1 89 ? 10.898 -7.078 1.674 1 96.12 89 GLU A C 1
ATOM 723 O O . GLU A 1 89 ? 10.859 -6.219 2.557 1 96.12 89 GLU A O 1
ATOM 728 N N . LYS A 1 90 ? 10.625 -6.879 0.446 1 95.69 90 LYS A N 1
ATOM 729 C CA . LYS A 1 90 ? 10.086 -5.578 0.046 1 95.69 90 LYS A CA 1
ATOM 730 C C . LYS A 1 90 ? 8.773 -5.277 0.765 1 95.69 90 LYS A C 1
ATOM 732 O O . LYS A 1 90 ? 8.586 -4.184 1.294 1 95.69 90 LYS A O 1
ATOM 737 N N . VAL A 1 91 ? 7.867 -6.227 0.815 1 94.88 91 VAL A N 1
ATOM 738 C CA . VAL A 1 91 ? 6.574 -6.059 1.471 1 94.88 91 VAL A CA 1
ATOM 739 C C . VAL A 1 91 ? 6.777 -5.828 2.967 1 94.88 91 VAL A C 1
ATOM 741 O O . VAL A 1 91 ? 6.121 -4.973 3.564 1 94.88 91 VAL A O 1
ATOM 744 N N . ALA A 1 92 ? 7.73 -6.57 3.553 1 93.56 92 ALA A N 1
ATOM 745 C CA . ALA A 1 92 ? 8.016 -6.43 4.98 1 93.56 92 ALA A CA 1
ATOM 746 C C . ALA A 1 92 ? 8.516 -5.027 5.301 1 93.56 92 ALA A C 1
ATOM 748 O O . ALA A 1 92 ? 8.148 -4.449 6.328 1 93.56 92 ALA A O 1
ATOM 749 N N . ALA A 1 93 ? 9.336 -4.508 4.473 1 92.75 93 ALA A N 1
ATOM 750 C CA . ALA A 1 93 ? 9.836 -3.148 4.66 1 92.75 93 ALA A CA 1
ATOM 751 C C . ALA A 1 93 ? 8.711 -2.125 4.559 1 92.75 93 ALA A C 1
ATOM 753 O O . ALA A 1 93 ? 8.648 -1.18 5.348 1 92.75 93 ALA A O 1
ATOM 754 N N . GLU A 1 94 ? 7.855 -2.295 3.605 1 90.44 94 GLU A N 1
ATOM 755 C CA . GLU A 1 94 ? 6.699 -1.42 3.451 1 90.44 94 GLU A CA 1
ATOM 756 C C . GLU A 1 94 ? 5.781 -1.497 4.672 1 90.44 94 GLU A C 1
ATOM 758 O O . GLU A 1 94 ? 5.266 -0.477 5.129 1 90.44 94 GLU A O 1
ATOM 763 N N . LEU A 1 95 ? 5.617 -2.658 5.199 1 92.19 95 LEU A N 1
ATOM 764 C CA . LEU A 1 95 ? 4.793 -2.869 6.383 1 92.19 95 LEU A CA 1
ATOM 765 C C . LEU A 1 95 ? 5.379 -2.141 7.59 1 92.19 95 LEU A C 1
ATOM 767 O O . LEU A 1 95 ? 4.641 -1.548 8.383 1 92.19 95 LEU A O 1
ATOM 771 N N . ALA A 1 96 ? 6.672 -2.203 7.734 1 91.12 96 ALA A N 1
ATOM 772 C CA . ALA A 1 96 ? 7.336 -1.521 8.844 1 91.12 96 ALA A CA 1
ATOM 773 C C . ALA A 1 96 ? 7.109 -0.013 8.773 1 91.12 96 ALA A C 1
ATOM 775 O O . ALA A 1 96 ? 6.832 0.625 9.789 1 91.12 96 ALA A O 1
ATOM 776 N N . GLU A 1 97 ? 7.191 0.47 7.578 1 88.31 97 GLU A N 1
ATOM 777 C CA . GLU A 1 97 ? 6.957 1.896 7.383 1 88.31 97 GLU A CA 1
ATOM 778 C C . GLU A 1 97 ? 5.504 2.262 7.68 1 88.31 97 GLU A C 1
ATOM 780 O O . GLU A 1 97 ? 5.23 3.301 8.289 1 88.31 97 GLU A O 1
ATOM 785 N N . LEU A 1 98 ? 4.559 1.447 7.266 1 90.31 98 LEU A N 1
ATOM 786 C CA . LEU A 1 98 ? 3.143 1.677 7.52 1 90.31 98 LEU A CA 1
ATOM 787 C C . LEU A 1 98 ? 2.844 1.64 9.016 1 90.31 98 LEU A C 1
ATOM 789 O O . LEU A 1 98 ? 2.033 2.426 9.508 1 90.31 98 LEU A O 1
ATOM 793 N N . HIS A 1 99 ? 3.551 0.783 9.727 1 92.12 99 HIS A N 1
ATOM 794 C CA . HIS A 1 99 ? 3.354 0.685 11.172 1 92.12 99 HIS A CA 1
ATOM 795 C C . HIS A 1 99 ? 3.824 1.95 11.875 1 92.12 99 HIS A C 1
ATOM 797 O O . HIS A 1 99 ? 3.164 2.434 12.797 1 92.12 99 HIS A O 1
ATOM 803 N N . VAL A 1 100 ? 4.918 2.449 11.461 1 90.19 100 VAL A N 1
ATOM 804 C CA . VAL A 1 100 ? 5.422 3.695 12.031 1 90.19 100 VAL A CA 1
ATOM 805 C C . VAL A 1 100 ? 4.422 4.82 11.781 1 90.19 100 VAL A C 1
ATOM 807 O O . VAL A 1 100 ? 4.098 5.582 12.695 1 90.19 100 VAL A O 1
ATOM 810 N N . SER A 1 101 ? 3.959 4.883 10.578 1 89.88 101 SER A N 1
ATOM 811 C CA . SER A 1 101 ? 3.008 5.926 10.211 1 89.88 101 SER A CA 1
ATOM 812 C C . SER A 1 101 ? 1.705 5.785 10.992 1 89.88 101 SER A C 1
ATOM 814 O O . SER A 1 101 ? 1.119 6.785 11.414 1 89.88 101 SER A O 1
ATOM 816 N N . LEU A 1 102 ? 1.246 4.59 11.203 1 91.94 102 LEU A N 1
ATOM 817 C CA . LEU A 1 102 ? 0.04 4.348 11.984 1 91.94 102 LEU A CA 1
ATOM 818 C C . LEU A 1 102 ? 0.226 4.805 13.43 1 91.94 102 LEU A C 1
ATOM 820 O O . LEU A 1 102 ? -0.707 5.328 14.047 1 91.94 102 LEU A O 1
ATOM 824 N N . GLY A 1 103 ? 1.438 4.562 13.953 1 92.88 103 GLY A N 1
ATOM 825 C CA . GLY A 1 103 ? 1.736 5.059 15.289 1 92.88 103 GLY A CA 1
ATOM 826 C C . GLY A 1 103 ? 1.591 6.562 15.414 1 92.88 103 GLY A C 1
ATOM 827 O O . GLY A 1 103 ? 1.015 7.059 16.391 1 92.88 103 GLY A O 1
ATOM 828 N N . VAL A 1 104 ? 2.086 7.195 14.43 1 90 104 VAL A N 1
ATOM 829 C CA . VAL A 1 104 ? 1.997 8.648 14.414 1 90 104 VAL A CA 1
ATOM 830 C C . VAL A 1 104 ? 0.535 9.078 14.32 1 90 104 VAL A C 1
ATOM 832 O O . VAL A 1 104 ? 0.109 10.016 15.008 1 90 104 VAL A O 1
ATOM 835 N N . LEU A 1 105 ? -0.258 8.438 13.477 1 93.12 105 LEU A N 1
ATOM 836 C CA . LEU A 1 105 ? -1.682 8.734 13.359 1 93.12 105 LEU A CA 1
ATOM 837 C C . LEU A 1 105 ? -2.395 8.5 14.695 1 93.12 105 LEU A C 1
ATOM 839 O O . LEU A 1 105 ? -3.223 9.312 15.102 1 93.12 105 LEU A O 1
ATOM 843 N N . ASP A 1 106 ? -2.039 7.418 15.344 1 95.81 106 ASP A N 1
ATOM 844 C CA . ASP A 1 106 ? -2.646 7.113 16.625 1 95.81 106 ASP A CA 1
ATOM 845 C C . ASP A 1 106 ? -2.35 8.211 17.656 1 95.81 106 ASP A C 1
ATOM 847 O O . ASP A 1 106 ? -3.23 8.609 18.406 1 95.81 106 ASP A O 1
ATOM 851 N N . GLU A 1 107 ? -1.141 8.648 17.656 1 95.44 107 GLU A N 1
ATOM 852 C CA . GLU A 1 107 ? -0.756 9.727 18.562 1 95.44 107 GLU A CA 1
ATOM 853 C C . GLU A 1 107 ? -1.548 11 18.281 1 95.44 107 GLU A C 1
ATOM 855 O O . GLU A 1 107 ? -2.012 11.672 19.203 1 95.44 107 GLU A O 1
ATOM 860 N N . LYS A 1 108 ? -1.675 11.289 17.047 1 95.81 108 LYS A N 1
ATOM 861 C CA . LYS A 1 108 ? -2.41 12.492 16.656 1 95.81 108 LYS A CA 1
ATOM 862 C C . LYS A 1 108 ? -3.891 12.367 17.016 1 95.81 108 LYS A C 1
ATOM 864 O O . LYS A 1 108 ? -4.504 13.328 17.484 1 95.81 108 LYS A O 1
ATOM 869 N N . ILE A 1 109 ? -4.441 11.227 16.719 1 96.38 109 ILE A N 1
ATOM 870 C CA . ILE A 1 109 ? -5.832 10.961 17.062 1 96.38 109 ILE A CA 1
ATOM 871 C C . ILE A 1 109 ? -6.031 11.109 18.578 1 96.38 109 ILE A C 1
ATOM 873 O O . ILE A 1 109 ? -6.996 11.727 19.031 1 96.38 109 ILE A O 1
ATOM 877 N N . ALA A 1 110 ? -5.133 10.594 19.344 1 96.19 110 ALA A N 1
ATOM 878 C CA . ALA A 1 110 ? -5.199 10.688 20.797 1 96.19 110 ALA A CA 1
ATOM 879 C C . ALA A 1 110 ? -5.094 12.133 21.266 1 96.19 110 ALA A C 1
ATOM 881 O O . ALA A 1 110 ? -5.781 12.547 22.203 1 96.19 110 ALA A O 1
ATOM 882 N N . LEU A 1 111 ? -4.215 12.852 20.625 1 94.19 111 LEU A N 1
ATOM 883 C CA . LEU A 1 111 ? -4.051 14.258 20.953 1 94.19 111 LEU A CA 1
ATOM 884 C C . LEU A 1 111 ? -5.355 15.023 20.734 1 94.19 111 LEU A C 1
ATOM 886 O O . LEU A 1 111 ? -5.77 15.805 21.594 1 94.19 111 LEU A O 1
ATOM 890 N N . TYR A 1 112 ? -5.988 14.742 19.609 1 94.38 112 TYR A N 1
ATOM 891 C CA . TYR A 1 112 ? -7.285 15.367 19.375 1 94.38 112 TYR A CA 1
ATOM 892 C C . TYR A 1 112 ? -8.289 14.969 20.453 1 94.38 112 TYR A C 1
ATOM 894 O O . TYR A 1 112 ? -9.062 15.805 20.922 1 94.38 112 TYR A O 1
ATOM 902 N N . GLY A 1 113 ? -8.289 13.68 20.703 1 94.25 113 GLY A N 1
ATOM 903 C CA . GLY A 1 113 ? -9.188 13.211 21.734 1 94.25 113 GLY A CA 1
ATOM 904 C C . GLY A 1 113 ? -9.016 13.938 23.062 1 94.25 113 GLY A C 1
ATOM 905 O O . GLY A 1 113 ? -9.992 14.32 23.688 1 94.25 113 GLY A O 1
ATOM 906 N N . ALA A 1 114 ? -7.805 14.188 23.469 1 93.44 114 ALA A N 1
ATOM 907 C CA . ALA A 1 114 ? -7.484 14.883 24.719 1 93.44 114 ALA A CA 1
ATOM 908 C C . ALA A 1 114 ? -7.922 16.344 24.641 1 93.44 114 ALA A C 1
ATOM 910 O O . ALA A 1 114 ? -8.438 16.891 25.625 1 93.44 114 ALA A O 1
ATOM 911 N N . MET A 1 115 ? -7.75 16.969 23.547 1 92.81 115 MET A N 1
ATOM 912 C CA . MET A 1 115 ? -8.102 18.375 23.375 1 92.81 115 MET A CA 1
ATOM 913 C C . MET A 1 115 ? -9.617 18.562 23.391 1 92.81 115 MET A C 1
ATOM 915 O O . MET A 1 115 ? -10.125 19.531 23.969 1 92.81 115 MET A O 1
ATOM 919 N N . ILE A 1 116 ? -10.242 17.641 22.781 1 91.44 116 ILE A N 1
ATOM 920 C CA . ILE A 1 116 ? -11.695 17.719 22.688 1 91.44 116 ILE A CA 1
ATOM 921 C C . ILE A 1 116 ? -12.305 17.5 24.062 1 91.44 116 ILE A C 1
ATOM 923 O O . ILE A 1 116 ? -13.234 18.219 24.469 1 91.44 116 ILE A O 1
ATOM 927 N N . SER A 1 117 ? -11.781 16.531 24.719 1 91.06 117 SER A N 1
ATOM 928 C CA . SER A 1 117 ? -12.266 16.25 26.062 1 91.06 117 SER A CA 1
ATOM 929 C C . SER A 1 117 ? -12.039 17.438 27 1 91.06 117 SER A C 1
ATOM 931 O O . SER A 1 117 ? -12.898 17.766 27.812 1 91.06 117 SER A O 1
ATOM 933 N N . LYS A 1 118 ? -10.938 18.141 26.938 1 90.56 118 LYS A N 1
ATOM 934 C CA . LYS A 1 118 ? -10.625 19.297 27.766 1 90.56 118 LYS A CA 1
ATOM 935 C C . LYS A 1 118 ? -11.594 20.453 27.484 1 90.56 118 LYS A C 1
ATOM 937 O O . LYS A 1 118 ? -12.031 21.141 28.406 1 90.56 118 LYS A O 1
ATOM 942 N N . GLU A 1 119 ? -11.891 20.609 26.297 1 86.75 119 GLU A N 1
ATOM 943 C CA . GLU A 1 119 ? -12.812 21.672 25.922 1 86.75 119 GLU A CA 1
ATOM 944 C C . GLU A 1 119 ? -14.227 21.375 26.406 1 86.75 119 GLU A C 1
ATOM 946 O O . GLU A 1 119 ? -14.938 22.281 26.844 1 86.75 119 GLU A O 1
ATOM 951 N N . GLU A 1 120 ? -14.562 20.125 26.297 1 86.94 120 GLU A N 1
ATOM 952 C CA . GLU A 1 120 ? -15.883 19.734 26.781 1 86.94 120 GLU A CA 1
ATOM 953 C C . GLU A 1 120 ? -15.984 19.891 28.297 1 86.94 120 GLU A C 1
ATOM 955 O O . GLU A 1 120 ? -17.016 20.297 28.812 1 86.94 120 GLU A O 1
ATOM 960 N N . ASN A 1 121 ? -14.984 19.516 28.969 1 86.81 121 ASN A N 1
ATOM 961 C CA . ASN A 1 121 ? -14.961 19.641 30.422 1 86.81 121 ASN A CA 1
ATOM 962 C C . ASN A 1 121 ? -14.969 21.109 30.844 1 86.81 121 ASN A C 1
ATOM 964 O O . ASN A 1 121 ? -15.547 21.438 31.875 1 86.81 121 ASN A O 1
ATOM 968 N N . LYS A 1 122 ? -14.359 21.938 30.156 1 84.81 122 LYS A N 1
ATOM 969 C CA . LYS A 1 122 ? -14.359 23.375 30.469 1 84.81 122 LYS A CA 1
ATOM 970 C C . LYS A 1 122 ? -15.75 23.969 30.266 1 84.81 122 LYS A C 1
ATOM 972 O O . LYS A 1 122 ? -16.172 24.844 31.031 1 84.81 122 LYS A O 1
ATOM 977 N N . ASN A 1 123 ? -16.328 23.484 29.328 1 84.81 123 ASN A N 1
ATOM 978 C CA . ASN A 1 123 ? -17.672 23.984 29.016 1 84.81 123 ASN A CA 1
ATOM 979 C C . ASN A 1 123 ? -18.703 23.469 30 1 84.81 123 ASN A C 1
ATOM 981 O O . ASN A 1 123 ? -19.672 24.172 30.328 1 84.81 123 ASN A O 1
ATOM 985 N N . HIS A 1 124 ? -18.578 22.281 30.469 1 80.5 124 HIS A N 1
ATOM 986 C CA . HIS A 1 124 ? -19.5 21.719 31.453 1 80.5 124 HIS A CA 1
ATOM 987 C C . HIS A 1 124 ? -19.219 22.266 32.844 1 80.5 124 HIS A C 1
ATOM 989 O O . HIS A 1 124 ? -20.156 22.406 33.656 1 80.5 124 HIS A O 1
ATOM 995 N N . GLY A 1 125 ? -17.969 22.438 33.219 1 69.25 125 GLY A N 1
ATOM 996 C CA . GLY A 1 125 ? -17.672 22.984 34.531 1 69.25 125 GLY A CA 1
ATOM 997 C C . GLY A 1 125 ? -18.203 24.406 34.688 1 69.25 125 GLY A C 1
ATOM 998 O O . GLY A 1 125 ? -18.578 24.797 35.812 1 69.25 125 GLY A O 1
ATOM 999 N N . HIS A 1 126 ? -18.188 25.281 33.688 1 65.69 126 HIS A N 1
ATOM 1000 C CA . HIS A 1 126 ? -18.719 26.625 33.812 1 65.69 126 HIS A CA 1
ATOM 1001 C C . HIS A 1 126 ? -20.219 26.609 34.062 1 65.69 126 HIS A C 1
ATOM 1003 O O . HIS A 1 126 ? -20.797 27.578 34.562 1 65.69 126 HIS A O 1
ATOM 1009 N N . PHE A 1 127 ? -20.969 25.641 33.656 1 62.81 127 PHE A N 1
ATOM 1010 C CA . PHE A 1 127 ? -22.406 25.578 33.938 1 62.81 127 PHE A CA 1
ATOM 1011 C C . PHE A 1 127 ? -22.672 25.219 35.375 1 62.81 127 PHE A C 1
ATOM 1013 O O . PHE A 1 127 ? -23.688 25.625 35.969 1 62.81 127 PHE A O 1
ATOM 1020 N N . GLN A 1 128 ? -21.828 24.453 36 1 60.31 128 GLN A N 1
ATOM 1021 C CA . GLN A 1 128 ? -22.141 24.047 37.375 1 60.31 128 GLN A CA 1
ATOM 1022 C C . GLN A 1 128 ? -21.906 25.188 38.344 1 60.31 128 GLN A C 1
ATOM 1024 O O . GLN A 1 128 ? -22.562 25.266 39.406 1 60.31 128 GLN A O 1
ATOM 1029 N N . ASP A 1 129 ? -20.969 26.016 38.156 1 60.41 129 ASP A N 1
ATOM 1030 C CA . ASP A 1 129 ? -20.672 27.031 39.156 1 60.41 129 ASP A CA 1
ATOM 1031 C C . ASP A 1 129 ? -21.609 28.25 39 1 60.41 129 ASP A C 1
ATOM 1033 O O . ASP A 1 129 ? -21.594 29.141 39.812 1 60.41 129 ASP A O 1
ATOM 1037 N N . GLY A 1 130 ? -22.297 28.375 37.844 1 48.19 130 GLY A N 1
ATOM 1038 C CA . GLY A 1 130 ? -23.234 29.5 37.844 1 48.19 130 GLY A CA 1
ATOM 1039 C C . GLY A 1 130 ? -24.594 29.141 38.406 1 48.19 130 GLY A C 1
ATOM 1040 O O . GLY A 1 130 ? -24.969 27.969 38.469 1 48.19 130 GLY A O 1
ATOM 1041 N N . MET B 1 1 ? 13.258 29.953 6.211 1 89.69 1 MET B N 1
ATOM 1042 C CA . MET B 1 1 ? 13.898 28.922 5.398 1 89.69 1 MET B CA 1
ATOM 1043 C C . MET B 1 1 ? 13.531 29.078 3.93 1 89.69 1 MET B C 1
ATOM 1045 O O . MET B 1 1 ? 12.375 29.344 3.6 1 89.69 1 MET B O 1
ATOM 1049 N N . LYS B 1 2 ? 14.492 28.984 3.018 1 91.94 2 LYS B N 1
ATOM 1050 C CA . LYS B 1 2 ? 14.211 29.062 1.586 1 91.94 2 LYS B CA 1
ATOM 1051 C C . LYS B 1 2 ? 13.734 27.719 1.048 1 91.94 2 LYS B C 1
ATOM 1053 O O . LYS B 1 2 ? 13.898 26.688 1.703 1 91.94 2 LYS B O 1
ATOM 1058 N N . ILE B 1 3 ? 13.172 27.812 -0.127 1 92.62 3 ILE B N 1
ATOM 1059 C CA . ILE B 1 3 ? 12.492 26.641 -0.661 1 92.62 3 ILE B CA 1
ATOM 1060 C C . ILE B 1 3 ? 13.5 25.516 -0.895 1 92.62 3 ILE B C 1
ATOM 1062 O O . ILE B 1 3 ? 13.172 24.344 -0.728 1 92.62 3 ILE B O 1
ATOM 1066 N N . GLY B 1 4 ? 14.664 25.844 -1.314 1 94 4 GLY B N 1
ATOM 1067 C CA . GLY B 1 4 ? 15.688 24.844 -1.504 1 94 4 GLY B CA 1
ATOM 1068 C C . GLY B 1 4 ? 16.031 24.094 -0.23 1 94 4 GLY B C 1
ATOM 1069 O O . GLY B 1 4 ? 16.141 22.859 -0.239 1 94 4 GLY B O 1
ATOM 1070 N N . LYS B 1 5 ? 16.234 24.844 0.808 1 94.69 5 LYS B N 1
ATOM 1071 C CA . LYS B 1 5 ? 16.516 24.25 2.107 1 94.69 5 LYS B CA 1
ATOM 1072 C C . LYS B 1 5 ? 15.328 23.438 2.615 1 94.69 5 LYS B C 1
ATOM 1074 O O . LYS B 1 5 ? 15.5 22.344 3.162 1 94.69 5 LYS B O 1
ATOM 1079 N N . LEU B 1 6 ? 14.172 24.031 2.436 1 94.62 6 LEU B N 1
ATOM 1080 C CA . LEU B 1 6 ? 12.953 23.312 2.824 1 94.62 6 LEU B CA 1
ATOM 1081 C C . LEU B 1 6 ? 12.852 21.969 2.107 1 94.62 6 LEU B C 1
ATOM 1083 O O . LEU B 1 6 ? 12.531 20.953 2.725 1 94.62 6 LEU B O 1
ATOM 1087 N N . ALA B 1 7 ? 13.133 21.969 0.838 1 96.44 7 ALA B N 1
ATOM 1088 C CA . ALA B 1 7 ? 13.094 20.75 0.037 1 96.44 7 ALA B CA 1
ATOM 1089 C C . ALA B 1 7 ? 14.094 19.719 0.559 1 96.44 7 ALA B C 1
ATOM 1091 O O . ALA B 1 7 ? 13.758 18.547 0.712 1 96.44 7 ALA B O 1
ATOM 1092 N N . GLN B 1 8 ? 15.203 20.156 0.897 1 96.19 8 GLN B N 1
ATOM 1093 C CA . GLN B 1 8 ? 16.266 19.281 1.378 1 96.19 8 GLN B CA 1
ATOM 1094 C C . GLN B 1 8 ? 15.898 18.656 2.715 1 96.19 8 GLN B C 1
ATOM 1096 O O . GLN B 1 8 ? 16.031 17.438 2.889 1 96.19 8 GLN B O 1
ATOM 1101 N N . ILE B 1 9 ? 15.438 19.438 3.582 1 95.25 9 ILE B N 1
ATOM 1102 C CA . ILE B 1 9 ? 15.133 18.969 4.93 1 95.25 9 ILE B CA 1
ATOM 1103 C C . ILE B 1 9 ? 13.898 18.062 4.898 1 95.25 9 ILE B C 1
ATOM 1105 O O . ILE B 1 9 ? 13.867 17.016 5.559 1 95.25 9 ILE B O 1
ATOM 1109 N N . SER B 1 10 ? 12.867 18.453 4.172 1 95.38 10 SER B N 1
ATOM 1110 C CA . SER B 1 10 ? 11.594 17.734 4.148 1 95.38 10 SER B CA 1
ATOM 1111 C C . SER B 1 10 ? 11.648 16.531 3.213 1 95.38 10 SER B C 1
ATOM 1113 O O . SER B 1 10 ? 10.773 15.664 3.246 1 95.38 10 SER B O 1
ATOM 1115 N N . LYS B 1 11 ? 12.609 16.516 2.387 1 95.06 11 LYS B N 1
ATOM 1116 C CA . LYS B 1 11 ? 12.805 15.453 1.41 1 95.06 11 LYS B CA 1
ATOM 1117 C C . LYS B 1 11 ? 11.648 15.406 0.408 1 95.06 11 LYS B C 1
ATOM 1119 O O . LYS B 1 11 ? 11.258 14.328 -0.047 1 95.06 11 LYS B O 1
ATOM 1124 N N . ILE B 1 12 ? 11.086 16.594 0.222 1 94.81 12 ILE B N 1
ATOM 1125 C CA . ILE B 1 12 ? 10.094 16.812 -0.828 1 94.81 12 ILE B CA 1
ATOM 1126 C C . ILE B 1 12 ? 10.656 17.75 -1.886 1 94.81 12 ILE B C 1
ATOM 1128 O O . ILE B 1 12 ? 11.375 18.703 -1.562 1 94.81 12 ILE B O 1
ATOM 1132 N N . SER B 1 13 ? 10.344 17.484 -3.104 1 96.38 13 SER B N 1
ATOM 1133 C CA . SER B 1 13 ? 10.922 18.297 -4.172 1 96.38 13 SER B CA 1
ATOM 1134 C C . SER B 1 13 ? 10.367 19.719 -4.141 1 96.38 13 SER B C 1
ATOM 1136 O O . SER B 1 13 ? 9.266 19.953 -3.648 1 96.38 13 SER B O 1
ATOM 1138 N N . VAL B 1 14 ? 11.125 20.578 -4.727 1 95.88 14 VAL B N 1
ATOM 1139 C CA . VAL B 1 14 ? 10.695 21.969 -4.875 1 95.88 14 VAL B CA 1
ATOM 1140 C C . VAL B 1 14 ? 9.383 22.016 -5.66 1 95.88 14 VAL B C 1
ATOM 1142 O O . VAL B 1 14 ? 8.469 22.766 -5.305 1 95.88 14 VAL B O 1
ATOM 1145 N N . HIS B 1 15 ? 9.312 21.203 -6.672 1 96.5 15 HIS B N 1
ATOM 1146 C CA . HIS B 1 15 ? 8.102 21.141 -7.48 1 96.5 15 HIS B CA 1
ATOM 1147 C C . HIS B 1 15 ? 6.902 20.703 -6.645 1 96.5 15 HIS B C 1
ATOM 1149 O O . HIS B 1 15 ? 5.832 21.312 -6.738 1 96.5 15 HIS B O 1
ATOM 1155 N N . ALA B 1 16 ? 7.094 19.828 -5.82 1 96.06 16 ALA B N 1
ATOM 1156 C CA . ALA B 1 16 ? 5.996 19.344 -4.98 1 96.06 16 ALA B CA 1
ATOM 1157 C C . ALA B 1 16 ? 5.574 20.422 -3.973 1 96.06 16 ALA B C 1
ATOM 1159 O O . ALA B 1 16 ? 4.383 20.609 -3.732 1 96.06 16 ALA B O 1
ATOM 1160 N N . ILE B 1 17 ? 6.582 21.031 -3.418 1 95.44 17 ILE B N 1
ATOM 1161 C CA . ILE B 1 17 ? 6.285 22.109 -2.465 1 95.44 17 ILE B CA 1
ATOM 1162 C C . ILE B 1 17 ? 5.445 23.188 -3.145 1 95.44 17 ILE B C 1
ATOM 1164 O O . ILE B 1 17 ? 4.426 23.609 -2.604 1 95.44 17 ILE B O 1
ATOM 1168 N N . ARG B 1 18 ? 5.828 23.594 -4.316 1 93.88 18 ARG B N 1
ATOM 1169 C CA . ARG B 1 18 ? 5.102 24.625 -5.066 1 93.88 18 ARG B CA 1
ATOM 1170 C C . ARG B 1 18 ? 3.701 24.141 -5.43 1 93.88 18 ARG B C 1
ATOM 1172 O O . ARG B 1 18 ? 2.738 24.906 -5.371 1 93.88 18 ARG B O 1
ATOM 1179 N N . TYR B 1 19 ? 3.613 22.906 -5.773 1 96.69 19 TYR B N 1
ATOM 1180 C CA . TYR B 1 19 ? 2.314 22.328 -6.094 1 96.69 19 TYR B CA 1
ATOM 1181 C C . TYR B 1 19 ? 1.396 22.344 -4.879 1 96.69 19 TYR B C 1
ATOM 1183 O O . TYR B 1 19 ? 0.235 22.75 -4.977 1 96.69 19 TYR B O 1
ATOM 1191 N N . TYR B 1 20 ? 1.947 21.938 -3.746 1 96.44 20 TYR B N 1
ATOM 1192 C CA . TYR B 1 20 ? 1.171 21.891 -2.512 1 96.44 20 TYR B CA 1
ATOM 1193 C C . TYR B 1 20 ? 0.708 23.281 -2.102 1 96.44 20 TYR B C 1
ATOM 1195 O O . TYR B 1 20 ? -0.381 23.438 -1.546 1 96.44 20 TYR B O 1
ATOM 1203 N N . GLU B 1 21 ? 1.544 24.234 -2.365 1 94.94 21 GLU B N 1
ATOM 1204 C CA . GLU B 1 21 ? 1.128 25.609 -2.131 1 94.94 21 GLU B CA 1
ATOM 1205 C C . GLU B 1 21 ? -0.01 26.016 -3.066 1 94.94 21 GLU B C 1
ATOM 1207 O O . GLU B 1 21 ? -0.992 26.625 -2.633 1 94.94 21 GLU B O 1
ATOM 1212 N N . LYS B 1 22 ? 0.143 25.641 -4.266 1 95.75 22 LYS B N 1
ATOM 1213 C CA . LYS B 1 22 ? -0.819 26.016 -5.301 1 95.75 22 LYS B CA 1
ATOM 1214 C C . LYS B 1 22 ? -2.207 25.469 -4.977 1 95.75 22 LYS B C 1
ATOM 1216 O O . LYS B 1 22 ? -3.209 26.172 -5.137 1 95.75 22 LYS B O 1
ATOM 1221 N N . ILE B 1 23 ? -2.275 24.328 -4.508 1 96.38 23 ILE B N 1
ATOM 1222 C CA . ILE B 1 23 ? -3.576 23.688 -4.328 1 96.38 23 ILE B CA 1
ATOM 1223 C C . ILE B 1 23 ? -4.094 23.969 -2.918 1 96.38 23 ILE B C 1
ATOM 1225 O O . ILE B 1 23 ? -5.199 23.562 -2.562 1 96.38 23 ILE B O 1
ATOM 1229 N N . GLY B 1 24 ? -3.266 24.516 -2.043 1 95.56 24 GLY B N 1
ATOM 1230 C CA . GLY B 1 24 ? -3.725 24.938 -0.731 1 95.56 24 GLY B CA 1
ATOM 1231 C C . GLY B 1 24 ? -3.375 23.969 0.371 1 95.56 24 GLY B C 1
ATOM 1232 O O . GLY B 1 24 ? -3.82 24.109 1.511 1 95.56 24 GLY B O 1
ATOM 1233 N N . LEU B 1 25 ? -2.568 23.031 0.051 1 96.75 25 LEU B N 1
ATOM 1234 C CA . LEU B 1 25 ? -2.15 22.062 1.056 1 96.75 25 LEU B CA 1
ATOM 1235 C C . LEU B 1 25 ? -1.096 22.656 1.981 1 96.75 25 LEU B C 1
ATOM 1237 O O . LEU B 1 25 ? -1.022 22.297 3.158 1 96.75 25 LEU B O 1
ATOM 1241 N N . LEU B 1 26 ? -0.237 23.469 1.503 1 95.5 26 LEU B N 1
ATOM 1242 C CA . LEU B 1 26 ? 0.729 24.266 2.262 1 95.5 26 LEU B CA 1
ATOM 1243 C C . LEU B 1 26 ? 0.377 25.75 2.217 1 95.5 26 LEU B C 1
ATOM 1245 O O . LEU B 1 26 ? -0.122 26.234 1.203 1 95.5 26 LEU B O 1
ATOM 1249 N N . PRO B 1 27 ? 0.653 26.344 3.328 1 91.25 27 PRO B N 1
ATOM 1250 C CA . PRO B 1 27 ? 0.466 27.797 3.266 1 91.25 27 PRO B CA 1
ATOM 1251 C C . PRO B 1 27 ? 1.439 28.469 2.305 1 91.25 27 PRO B C 1
ATOM 1253 O O . PRO B 1 27 ? 2.562 28 2.119 1 91.25 27 PRO B O 1
ATOM 1256 N N . LYS B 1 28 ? 0.983 29.547 1.752 1 87.25 28 LYS B N 1
ATOM 1257 C CA . LYS B 1 28 ? 1.874 30.328 0.897 1 87.25 28 LYS B CA 1
ATOM 1258 C C . LYS B 1 28 ? 3.021 30.922 1.702 1 87.25 28 LYS B C 1
ATOM 1260 O O . LYS B 1 28 ? 2.824 31.391 2.83 1 87.25 28 LYS B O 1
ATOM 1265 N N . ALA B 1 29 ? 4.18 30.781 1.107 1 85.5 29 ALA B N 1
ATOM 1266 C CA . ALA B 1 29 ? 5.352 31.375 1.739 1 85.5 29 ALA B CA 1
ATOM 1267 C C . ALA B 1 29 ? 5.215 32.906 1.811 1 85.5 29 ALA B C 1
ATOM 1269 O O . ALA B 1 29 ? 4.562 33.5 0.962 1 85.5 29 ALA B O 1
ATOM 1270 N N . ARG B 1 30 ? 5.699 33.406 2.924 1 84.69 30 ARG B N 1
ATOM 1271 C CA . ARG B 1 30 ? 5.777 34.844 3.01 1 84.69 30 ARG B CA 1
ATOM 1272 C C . ARG B 1 30 ? 7.016 35.375 2.287 1 84.69 30 ARG B C 1
ATOM 1274 O O . ARG B 1 30 ? 7.953 34.625 2.027 1 84.69 30 ARG B O 1
ATOM 1281 N N . ARG B 1 31 ? 6.816 36.469 1.826 1 82.81 31 ARG B N 1
ATOM 1282 C CA . ARG B 1 31 ? 7.98 37.094 1.207 1 82.81 31 ARG B CA 1
ATOM 1283 C C . ARG B 1 31 ? 8.828 37.812 2.246 1 82.81 31 ARG B C 1
ATOM 1285 O O . ARG B 1 31 ? 8.297 38.438 3.166 1 82.81 31 ARG B O 1
ATOM 1292 N N . ASP B 1 32 ? 10.086 37.562 2.193 1 78.88 32 ASP B N 1
ATOM 1293 C CA . ASP B 1 32 ? 10.969 38.281 3.111 1 78.88 32 ASP B CA 1
ATOM 1294 C C . ASP B 1 32 ? 11.266 39.688 2.617 1 78.88 32 ASP B C 1
ATOM 1296 O O . ASP B 1 32 ? 10.633 40.156 1.673 1 78.88 32 ASP B O 1
ATOM 1300 N N . GLN B 1 33 ? 12.07 40.375 3.428 1 84.31 33 GLN B N 1
ATOM 1301 C CA . GLN B 1 33 ? 12.383 41.781 3.148 1 84.31 33 GLN B CA 1
ATOM 1302 C C . GLN B 1 33 ? 12.945 41.938 1.739 1 84.31 33 GLN B C 1
ATOM 1304 O O . GLN B 1 33 ? 12.797 43 1.126 1 84.31 33 GLN B O 1
ATOM 1309 N N . SER B 1 34 ? 13.547 40.938 1.244 1 85.44 34 SER B N 1
ATOM 1310 C CA . SER B 1 34 ? 14.148 40.969 -0.084 1 85.44 34 SER B CA 1
ATOM 1311 C C . SER B 1 34 ? 13.164 40.5 -1.153 1 85.44 34 SER B C 1
ATOM 1313 O O . SER B 1 34 ? 13.508 40.438 -2.334 1 85.44 34 SER B O 1
ATOM 1315 N N . GLY B 1 35 ? 12.023 40.125 -0.763 1 81.88 35 GLY B N 1
ATOM 1316 C CA . GLY B 1 35 ? 11.016 39.688 -1.709 1 81.88 35 GLY B CA 1
ATOM 1317 C C . GLY B 1 35 ? 11.07 38.219 -1.999 1 81.88 35 GLY B C 1
ATOM 1318 O O . GLY B 1 35 ? 10.383 37.719 -2.9 1 81.88 35 GLY B O 1
ATOM 1319 N N . GLN B 1 36 ? 11.969 37.562 -1.226 1 83.19 36 GLN B N 1
ATOM 1320 C CA . GLN B 1 36 ? 12.102 36.125 -1.461 1 83.19 36 GLN B CA 1
ATOM 1321 C C . GLN B 1 36 ? 11.172 35.344 -0.546 1 83.19 36 GLN B C 1
ATOM 1323 O O . GLN B 1 36 ? 11 35.688 0.626 1 83.19 36 GLN B O 1
ATOM 1328 N N . ARG B 1 37 ? 10.594 34.281 -1.165 1 83.75 37 ARG B N 1
ATOM 1329 C CA . ARG B 1 37 ? 9.727 33.438 -0.372 1 83.75 37 ARG B CA 1
ATOM 1330 C C . ARG B 1 37 ? 10.5 32.781 0.776 1 83.75 37 ARG B C 1
ATOM 1332 O O . ARG B 1 37 ? 11.633 32.344 0.597 1 83.75 37 ARG B O 1
ATOM 1339 N N . GLU B 1 38 ? 9.898 32.938 1.984 1 90.69 38 GLU B N 1
ATOM 1340 C CA . GLU B 1 38 ? 10.477 32.344 3.189 1 90.69 38 GLU B CA 1
ATOM 1341 C C . GLU B 1 38 ? 9.43 31.578 3.986 1 90.69 38 GLU B C 1
ATOM 1343 O O . GLU B 1 38 ? 8.297 32.062 4.156 1 90.69 38 GLU B O 1
ATOM 1348 N N . TYR B 1 39 ? 9.938 30.359 4.387 1 92.5 39 TYR B N 1
ATOM 1349 C CA . TYR B 1 39 ? 9.031 29.484 5.121 1 92.5 39 TYR B CA 1
ATOM 1350 C C . TYR B 1 39 ? 9.391 29.438 6.602 1 92.5 39 TYR B C 1
ATOM 1352 O O . TYR B 1 39 ? 10.57 29.406 6.957 1 92.5 39 TYR B O 1
ATOM 1360 N N . GLU B 1 40 ? 8.398 29.469 7.402 1 90.38 40 GLU B N 1
ATOM 1361 C CA . GLU B 1 40 ? 8.602 29.25 8.836 1 90.38 40 GLU B CA 1
ATOM 1362 C C . GLU B 1 40 ? 8.961 27.812 9.133 1 90.38 40 GLU B C 1
ATOM 1364 O O . GLU B 1 40 ? 8.516 26.891 8.438 1 90.38 40 GLU B O 1
ATOM 1369 N N . GLU B 1 41 ? 9.656 27.547 10.227 1 91.31 41 GLU B N 1
ATOM 1370 C CA . GLU B 1 41 ? 10.117 26.219 10.594 1 91.31 41 GLU B CA 1
ATOM 1371 C C . GLU B 1 41 ? 8.938 25.297 10.906 1 91.31 41 GLU B C 1
ATOM 1373 O O . GLU B 1 41 ? 9.039 24.078 10.75 1 91.31 41 GLU B O 1
ATOM 1378 N N . SER B 1 42 ? 7.887 25.891 11.375 1 92.06 42 SER B N 1
ATOM 1379 C CA . SER B 1 42 ? 6.707 25.109 11.719 1 92.06 42 SER B CA 1
ATOM 1380 C C . SER B 1 42 ? 6.168 24.344 10.516 1 92.06 42 SER B C 1
ATOM 1382 O O . SER B 1 42 ? 5.453 23.359 10.664 1 92.06 42 SER B O 1
ATOM 1384 N N . ILE B 1 43 ? 6.543 24.812 9.336 1 94.31 43 ILE B N 1
ATOM 1385 C CA . ILE B 1 43 ? 6.039 24.203 8.117 1 94.31 43 ILE B CA 1
ATOM 1386 C C . ILE B 1 43 ? 6.609 22.781 7.984 1 94.31 43 ILE B C 1
ATOM 1388 O O . ILE B 1 43 ? 6.008 21.922 7.332 1 94.31 43 ILE B O 1
ATOM 1392 N N . LEU B 1 44 ? 7.785 22.578 8.578 1 94.88 44 LEU B N 1
ATOM 1393 C CA . LEU B 1 44 ? 8.422 21.266 8.523 1 94.88 44 LEU B CA 1
ATOM 1394 C C . LEU B 1 44 ? 7.594 20.219 9.266 1 94.88 44 LEU B C 1
ATOM 1396 O O . LEU B 1 44 ? 7.508 19.062 8.836 1 94.88 44 LEU B O 1
ATOM 1400 N N . VAL B 1 45 ? 7.039 20.641 10.367 1 93.88 45 VAL B N 1
ATOM 1401 C CA . VAL B 1 45 ? 6.188 19.75 11.133 1 93.88 45 VAL B CA 1
ATOM 1402 C C . VAL B 1 45 ? 4.961 19.359 10.305 1 93.88 45 VAL B C 1
ATOM 1404 O O . VAL B 1 45 ? 4.59 18.188 10.234 1 93.88 45 VAL B O 1
ATOM 1407 N N . TRP B 1 46 ? 4.41 20.344 9.648 1 95.06 46 TRP B N 1
ATOM 1408 C CA . TRP B 1 46 ? 3.225 20.141 8.828 1 95.06 46 TRP B CA 1
ATOM 1409 C C . TRP B 1 46 ? 3.545 19.25 7.629 1 95.06 46 TRP B C 1
ATOM 1411 O O . TRP B 1 46 ? 2.828 18.281 7.355 1 95.06 46 TRP B O 1
ATOM 1421 N N . ILE B 1 47 ? 4.602 19.516 7.031 1 95.75 47 ILE B N 1
ATOM 1422 C CA . ILE B 1 47 ? 5.031 18.734 5.875 1 95.75 47 ILE B CA 1
ATOM 1423 C C . ILE B 1 47 ? 5.293 17.281 6.301 1 95.75 47 ILE B C 1
ATOM 1425 O O . ILE B 1 47 ? 4.93 16.344 5.59 1 95.75 47 ILE B O 1
ATOM 1429 N N . GLY B 1 48 ? 5.922 17.109 7.434 1 93.75 48 GLY B N 1
ATOM 1430 C CA . GLY B 1 48 ? 6.145 15.773 7.965 1 93.75 48 GLY B CA 1
ATOM 1431 C C . GLY B 1 48 ? 4.855 15 8.18 1 93.75 48 GLY B C 1
ATOM 1432 O O . GLY B 1 48 ? 4.773 13.82 7.828 1 93.75 48 GLY B O 1
ATOM 1433 N N . PHE B 1 49 ? 3.898 15.711 8.641 1 95.06 49 PHE B N 1
ATOM 1434 C CA . PHE B 1 49 ? 2.604 15.086 8.875 1 95.06 49 PHE B CA 1
ATOM 1435 C C . PHE B 1 49 ? 1.942 14.703 7.555 1 95.06 49 PHE B C 1
ATOM 1437 O O . PHE B 1 49 ? 1.475 13.57 7.398 1 95.06 49 PHE B O 1
ATOM 1444 N N . LEU B 1 50 ? 1.963 15.602 6.652 1 95.88 50 LEU B N 1
ATOM 1445 C CA . LEU B 1 50 ? 1.378 15.344 5.34 1 95.88 50 LEU B CA 1
ATOM 1446 C C . LEU B 1 50 ? 2.074 14.172 4.66 1 95.88 50 LEU B C 1
ATOM 1448 O O . LEU B 1 50 ? 1.423 13.352 4 1 95.88 50 LEU B O 1
ATOM 1452 N N . SER B 1 51 ? 3.359 14.125 4.844 1 93.62 51 SER B N 1
ATOM 1453 C CA . SER B 1 51 ? 4.129 13.031 4.246 1 93.62 51 SER B CA 1
ATOM 1454 C C . SER B 1 51 ? 3.717 11.688 4.828 1 93.62 51 SER B C 1
ATOM 1456 O O . SER B 1 51 ? 3.648 10.688 4.105 1 93.62 51 SER B O 1
ATOM 1458 N N . ARG B 1 52 ? 3.449 11.656 6.082 1 92.69 52 ARG B N 1
ATOM 1459 C CA . ARG B 1 52 ? 2.992 10.43 6.715 1 92.69 52 ARG B CA 1
ATOM 1460 C C . ARG B 1 52 ? 1.613 10.023 6.199 1 92.69 52 ARG B C 1
ATOM 1462 O O . ARG B 1 52 ? 1.353 8.844 5.961 1 92.69 52 ARG B O 1
ATOM 1469 N N . LEU B 1 53 ? 0.727 11.008 6.051 1 95.81 53 LEU B N 1
ATOM 1470 C CA . LEU B 1 53 ? -0.592 10.719 5.496 1 95.81 53 LEU B CA 1
ATOM 1471 C C . LEU B 1 53 ? -0.476 10.164 4.082 1 95.81 53 LEU B C 1
ATOM 1473 O O . LEU B 1 53 ? -1.125 9.172 3.746 1 95.81 53 LEU B O 1
ATOM 1477 N N . LYS B 1 54 ? 0.355 10.75 3.359 1 93.62 54 LYS B N 1
ATOM 1478 C CA . LYS B 1 54 ? 0.586 10.297 1.99 1 93.62 54 LYS B CA 1
ATOM 1479 C C . LYS B 1 54 ? 1.176 8.891 1.965 1 93.62 54 LYS B C 1
ATOM 1481 O O . LYS B 1 54 ? 0.742 8.047 1.182 1 93.62 54 LYS B O 1
ATOM 1486 N N . ALA B 1 55 ? 2.131 8.695 2.826 1 90.44 55 ALA B N 1
ATOM 1487 C CA . ALA B 1 55 ? 2.807 7.402 2.883 1 90.44 55 ALA B CA 1
ATOM 1488 C C . ALA B 1 55 ? 1.827 6.285 3.23 1 90.44 55 ALA B C 1
ATOM 1490 O O . ALA B 1 55 ? 2.012 5.141 2.816 1 90.44 55 ALA B O 1
ATOM 1491 N N . THR B 1 56 ? 0.76 6.668 3.887 1 93.19 56 THR B N 1
ATOM 1492 C CA . THR B 1 56 ? -0.218 5.66 4.289 1 93.19 56 THR B CA 1
ATOM 1493 C C . THR B 1 56 ? -1.363 5.59 3.283 1 93.19 56 THR B C 1
ATOM 1495 O O . THR B 1 56 ? -2.363 4.906 3.521 1 93.19 56 THR B O 1
ATOM 1498 N N . GLY B 1 57 ? -1.29 6.391 2.256 1 93.81 57 GLY B N 1
ATOM 1499 C CA . GLY B 1 57 ? -2.213 6.215 1.146 1 93.81 57 GLY B CA 1
ATOM 1500 C C . GLY B 1 57 ? -3.357 7.211 1.158 1 93.81 57 GLY B C 1
ATOM 1501 O O . GLY B 1 57 ? -4.324 7.059 0.408 1 93.81 57 GLY B O 1
ATOM 1502 N N . MET B 1 58 ? -3.25 8.195 1.993 1 96.62 58 MET B N 1
ATOM 1503 C CA . MET B 1 58 ? -4.316 9.195 1.933 1 96.62 58 MET B CA 1
ATOM 1504 C C . MET B 1 58 ? -4.242 10 0.639 1 96.62 58 MET B C 1
ATOM 1506 O O . MET B 1 58 ? -3.152 10.383 0.207 1 96.62 58 MET B O 1
ATOM 1510 N N . SER B 1 59 ? -5.367 10.258 0.045 1 96.75 59 SER B N 1
ATOM 1511 C CA . SER B 1 59 ? -5.41 11.008 -1.206 1 96.75 59 SER B CA 1
ATOM 1512 C C . SER B 1 59 ? -5.137 12.484 -0.974 1 96.75 59 SER B C 1
ATOM 1514 O O . SER B 1 59 ? -5.383 13.008 0.117 1 96.75 59 SER B O 1
ATOM 1516 N N . ILE B 1 60 ? -4.691 13.141 -1.998 1 96.75 60 ILE B N 1
ATOM 1517 C CA . ILE B 1 60 ? -4.492 14.578 -1.959 1 96.75 60 ILE B CA 1
ATOM 1518 C C . ILE B 1 60 ? -5.809 15.273 -1.628 1 96.75 60 ILE B C 1
ATOM 1520 O O . ILE B 1 60 ? -5.836 16.234 -0.852 1 96.75 60 ILE B O 1
ATOM 1524 N N . LYS B 1 61 ? -6.824 14.727 -2.148 1 97.31 61 LYS B N 1
ATOM 1525 C CA . LYS B 1 61 ? -8.148 15.281 -1.894 1 97.31 61 LYS B CA 1
ATOM 1526 C C . LYS B 1 61 ? -8.477 15.266 -0.403 1 97.31 61 LYS B C 1
ATOM 1528 O O . LYS B 1 61 ? -8.891 16.281 0.157 1 97.31 61 LYS B O 1
ATOM 1533 N N . ASP B 1 62 ? -8.266 14.172 0.226 1 97.44 62 ASP B N 1
ATOM 1534 C CA . ASP B 1 62 ? -8.555 14.047 1.651 1 97.44 62 ASP B CA 1
ATOM 1535 C C . ASP B 1 62 ? -7.609 14.906 2.482 1 97.44 62 ASP B C 1
ATOM 1537 O O . ASP B 1 62 ? -8.016 15.492 3.488 1 97.44 62 ASP B O 1
ATOM 1541 N N . MET B 1 63 ? -6.371 14.992 2.035 1 98.12 63 MET B N 1
ATOM 1542 C CA . MET B 1 63 ? -5.414 15.836 2.744 1 98.12 63 MET B CA 1
ATOM 1543 C C . MET B 1 63 ? -5.82 17.297 2.66 1 98.12 63 MET B C 1
ATOM 1545 O O . MET B 1 63 ? -5.656 18.047 3.625 1 98.12 63 MET B O 1
ATOM 1549 N N . LEU B 1 64 ? -6.387 17.641 1.525 1 98.12 64 LEU B N 1
ATOM 1550 C CA . LEU B 1 64 ? -6.855 19.016 1.354 1 98.12 64 LEU B CA 1
ATOM 1551 C C . LEU B 1 64 ? -8.031 19.312 2.281 1 98.12 64 LEU B C 1
ATOM 1553 O O . LEU B 1 64 ? -8.102 20.391 2.871 1 98.12 64 LEU B O 1
ATOM 1557 N N . ILE B 1 65 ? -8.898 18.375 2.367 1 98.12 65 ILE B N 1
ATOM 1558 C CA . ILE B 1 65 ? -10.031 18.516 3.279 1 98.12 65 ILE B CA 1
ATOM 1559 C C . ILE B 1 65 ? -9.516 18.719 4.703 1 98.12 65 ILE B C 1
ATOM 1561 O O . ILE B 1 65 ? -9.961 19.625 5.406 1 98.12 65 ILE B O 1
ATOM 1565 N N . TYR B 1 66 ? -8.547 17.906 5.07 1 98.25 66 TYR B N 1
ATOM 1566 C CA . TYR B 1 66 ? -7.957 18.031 6.398 1 98.25 66 TYR B CA 1
ATOM 1567 C C . TYR B 1 66 ? -7.309 19.406 6.586 1 98.25 66 TYR B C 1
ATOM 1569 O O . TYR B 1 66 ? -7.5 20.047 7.613 1 98.25 66 TYR B O 1
ATOM 1577 N N . ALA B 1 67 ? -6.566 19.828 5.613 1 97.56 67 ALA B N 1
ATOM 1578 C CA . ALA B 1 67 ? -5.852 21.109 5.672 1 97.56 67 ALA B CA 1
ATOM 1579 C C . ALA B 1 67 ? -6.82 22.281 5.816 1 97.56 67 ALA B C 1
ATOM 1581 O O . ALA B 1 67 ? -6.574 23.203 6.594 1 97.56 67 ALA B O 1
ATOM 1582 N N . ARG B 1 68 ? -7.895 22.219 5.125 1 97.12 68 ARG B N 1
ATOM 1583 C CA . ARG B 1 68 ? -8.891 23.281 5.188 1 97.12 68 ARG B CA 1
ATOM 1584 C C . ARG B 1 68 ? -9.539 23.344 6.57 1 97.12 68 ARG B C 1
ATOM 1586 O O . ARG B 1 68 ? -9.742 24.422 7.113 1 97.12 68 ARG B O 1
ATOM 1593 N N . LEU B 1 69 ? -9.844 22.219 7.055 1 97.69 69 LEU B N 1
ATOM 1594 C CA . LEU B 1 69 ? -10.391 22.172 8.406 1 97.69 69 LEU B CA 1
ATOM 1595 C C . LEU B 1 69 ? -9.398 22.75 9.414 1 97.69 69 LEU B C 1
ATOM 1597 O O . LEU B 1 69 ? -9.781 23.531 10.289 1 97.69 69 LEU B O 1
ATOM 1601 N N . ARG B 1 70 ? -8.156 22.375 9.273 1 95.62 70 ARG B N 1
ATOM 1602 C CA . ARG B 1 70 ? -7.117 22.859 10.18 1 95.62 70 ARG B CA 1
ATOM 1603 C C . ARG B 1 70 ? -7.039 24.391 10.156 1 95.62 70 ARG B C 1
ATOM 1605 O O . ARG B 1 70 ? -6.852 25.016 11.203 1 95.62 70 ARG B O 1
ATOM 1612 N N . GLU B 1 71 ? -7.246 24.922 8.992 1 93.94 71 GLU B N 1
ATOM 1613 C CA . GLU B 1 71 ? -7.191 26.375 8.836 1 93.94 71 GLU B CA 1
ATOM 1614 C C . GLU B 1 71 ? -8.344 27.047 9.57 1 93.94 71 GLU B C 1
ATOM 1616 O O . GLU B 1 71 ? -8.242 28.203 9.961 1 93.94 71 GLU B O 1
ATOM 1621 N N . GLN B 1 72 ? -9.391 26.328 9.758 1 95.69 72 GLN B N 1
ATOM 1622 C CA . GLN B 1 72 ? -10.578 26.891 10.391 1 95.69 72 GLN B CA 1
ATOM 1623 C C . GLN B 1 72 ? -10.43 26.938 11.906 1 95.69 72 GLN B C 1
ATOM 1625 O O . GLN B 1 72 ? -11.25 27.547 12.602 1 95.69 72 GLN B O 1
ATOM 1630 N N . GLY B 1 73 ? -9.5 26.297 12.461 1 94 73 GLY B N 1
ATOM 1631 C CA . GLY B 1 73 ? -9.195 26.422 13.875 1 94 73 GLY B CA 1
ATOM 1632 C C . GLY B 1 73 ? -9.75 25.297 14.719 1 94 73 GLY B C 1
ATOM 1633 O O . GLY B 1 73 ? -10.141 24.25 14.188 1 94 73 GLY B O 1
ATOM 1634 N N . ASP B 1 74 ? -9.828 25.484 16 1 93.56 74 ASP B N 1
ATOM 1635 C CA . ASP B 1 74 ? -10.047 24.453 17 1 93.56 74 ASP B CA 1
ATOM 1636 C C . ASP B 1 74 ? -11.469 23.906 16.922 1 93.56 74 ASP B C 1
ATOM 1638 O O . ASP B 1 74 ? -11.742 22.781 17.359 1 93.56 74 ASP B O 1
ATOM 1642 N N . ALA B 1 75 ? -12.344 24.75 16.312 1 94.19 75 ALA B N 1
ATOM 1643 C CA . ALA B 1 75 ? -13.734 24.312 16.203 1 94.19 75 ALA B CA 1
ATOM 1644 C C . ALA B 1 75 ? -13.852 23.047 15.359 1 94.19 75 ALA B C 1
ATOM 1646 O O . ALA B 1 75 ? -14.867 22.359 15.422 1 94.19 75 ALA B O 1
ATOM 1647 N N . THR B 1 76 ? -12.773 22.734 14.609 1 97.06 76 THR B N 1
ATOM 1648 C CA . THR B 1 76 ? -12.875 21.625 13.68 1 97.06 76 THR B CA 1
ATOM 1649 C C . THR B 1 76 ? -12.086 20.422 14.188 1 97.06 76 THR B C 1
ATOM 1651 O O . THR B 1 76 ? -11.867 19.453 13.445 1 97.06 76 THR B O 1
ATOM 1654 N N . GLN B 1 77 ? -11.68 20.375 15.391 1 96.75 77 GLN B N 1
ATOM 1655 C CA . GLN B 1 77 ? -10.844 19.312 15.93 1 96.75 77 GLN B CA 1
ATOM 1656 C C . GLN B 1 77 ? -11.523 17.953 15.797 1 96.75 77 GLN B C 1
ATOM 1658 O O . GLN B 1 77 ? -10.883 16.984 15.398 1 96.75 77 GLN B O 1
ATOM 1663 N N . LYS B 1 78 ? -12.812 17.922 16.078 1 97.06 78 LYS B N 1
ATOM 1664 C CA . LYS B 1 78 ? -13.539 16.656 16.016 1 97.06 78 LYS B CA 1
ATOM 1665 C C . LYS B 1 78 ? -13.602 16.141 14.578 1 97.06 78 LYS B C 1
ATOM 1667 O O . LYS B 1 78 ? -13.391 14.953 14.328 1 97.06 78 LYS B O 1
ATOM 1672 N N . ALA B 1 79 ? -13.891 17.016 13.695 1 97.88 79 ALA B N 1
ATOM 1673 C CA . ALA B 1 79 ? -13.953 16.641 12.281 1 97.88 79 ALA B CA 1
ATOM 1674 C C . ALA B 1 79 ? -12.594 16.141 11.789 1 97.88 79 ALA B C 1
ATOM 1676 O O . ALA B 1 79 ? -12.523 15.156 11.039 1 97.88 79 ALA B O 1
ATOM 1677 N N . ARG B 1 80 ? -11.539 16.781 12.18 1 97.75 80 ARG B N 1
ATOM 1678 C CA . ARG B 1 80 ? -10.188 16.375 11.82 1 97.75 80 ARG B CA 1
ATOM 1679 C C . ARG B 1 80 ? -9.852 15.016 12.43 1 97.75 80 ARG B C 1
ATOM 1681 O O . ARG B 1 80 ? -9.289 14.148 11.75 1 97.75 80 ARG B O 1
ATOM 1688 N N . GLN B 1 81 ? -10.227 14.82 13.648 1 97.88 81 GLN B N 1
ATOM 1689 C CA . GLN B 1 81 ? -10.023 13.523 14.297 1 97.88 81 GLN B CA 1
ATOM 1690 C C . GLN B 1 81 ? -10.734 12.414 13.539 1 97.88 81 GLN B C 1
ATOM 1692 O O . GLN B 1 81 ? -10.172 11.344 13.312 1 97.88 81 GLN B O 1
ATOM 1697 N N . ASP B 1 82 ? -11.961 12.727 13.156 1 98.06 82 ASP B N 1
ATOM 1698 C CA . ASP B 1 82 ? -12.773 11.727 12.461 1 98.06 82 ASP B CA 1
ATOM 1699 C C . ASP B 1 82 ? -12.125 11.32 11.141 1 98.06 82 ASP B C 1
ATOM 1701 O O . ASP B 1 82 ? -12.141 10.141 10.781 1 98.06 82 ASP B O 1
ATOM 1705 N N . ILE B 1 83 ? -11.594 12.266 10.477 1 98 83 ILE B N 1
ATOM 1706 C CA . ILE B 1 83 ? -10.906 11.984 9.219 1 98 83 ILE B CA 1
ATOM 1707 C C . ILE B 1 83 ? -9.734 11.039 9.477 1 98 83 ILE B C 1
ATOM 1709 O O . ILE B 1 83 ? -9.539 10.062 8.75 1 98 83 ILE B O 1
ATOM 1713 N N . LEU B 1 84 ? -8.977 11.312 10.523 1 97.94 84 LEU B N 1
ATOM 1714 C CA . LEU B 1 84 ? -7.801 10.508 10.836 1 97.94 84 LEU B CA 1
ATOM 1715 C C . LEU B 1 84 ? -8.211 9.117 11.305 1 97.94 84 LEU B C 1
ATOM 1717 O O . LEU B 1 84 ? -7.555 8.125 10.969 1 97.94 84 LEU B O 1
ATOM 1721 N N . ILE B 1 85 ? -9.297 9.016 12.047 1 97.62 85 ILE B N 1
ATOM 1722 C CA . ILE B 1 85 ? -9.789 7.727 12.516 1 97.62 85 ILE B CA 1
ATOM 1723 C C . ILE B 1 85 ? -10.211 6.871 11.328 1 97.62 85 ILE B C 1
ATOM 1725 O O . ILE B 1 85 ? -9.836 5.699 11.234 1 97.62 85 ILE B O 1
ATOM 1729 N N . GLN B 1 86 ? -10.945 7.48 10.453 1 97.44 86 GLN B N 1
ATOM 1730 C CA . GLN B 1 86 ? -11.391 6.754 9.266 1 97.44 86 GLN B CA 1
ATOM 1731 C C . GLN B 1 86 ? -10.203 6.285 8.438 1 97.44 86 GLN B C 1
ATOM 1733 O O . GLN B 1 86 ? -10.18 5.148 7.965 1 97.44 86 GLN B O 1
ATOM 1738 N N . HIS B 1 87 ? -9.289 7.133 8.281 1 97.56 87 HIS B N 1
ATOM 1739 C CA . HIS B 1 87 ? -8.094 6.77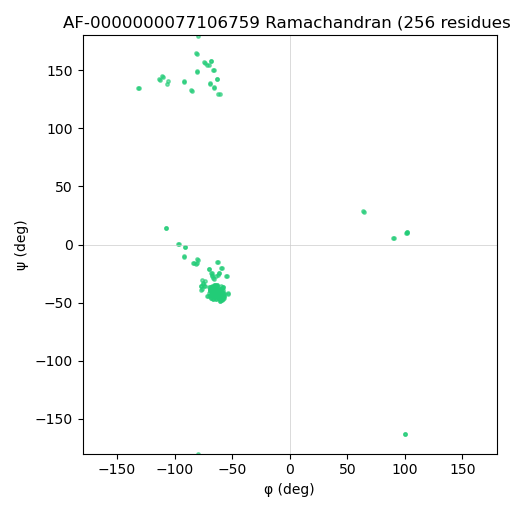7 7.527 1 97.56 87 HIS B CA 1
ATOM 1740 C C . HIS B 1 87 ? -7.312 5.668 8.227 1 97.56 87 HIS B C 1
ATOM 1742 O O . HIS B 1 87 ? -6.871 4.715 7.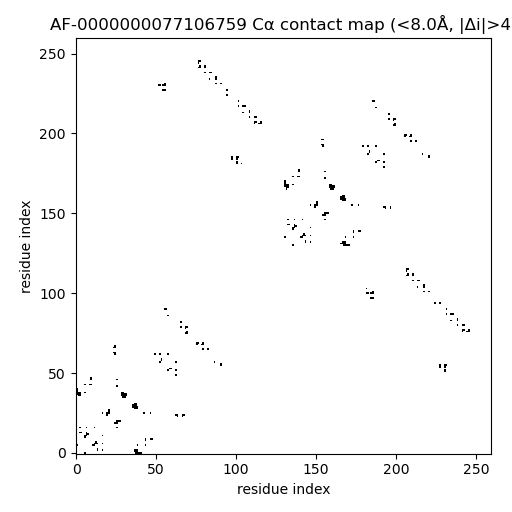582 1 97.56 87 HIS B O 1
ATOM 1748 N N . ARG B 1 88 ? -7.145 5.789 9.484 1 96.81 88 ARG B N 1
ATOM 1749 C CA . ARG B 1 88 ? -6.453 4.781 10.281 1 96.81 88 ARG B CA 1
ATOM 1750 C C . ARG B 1 88 ? -7.117 3.416 10.125 1 96.81 88 ARG B C 1
ATOM 1752 O O . ARG B 1 88 ? -6.434 2.398 9.984 1 96.81 88 ARG B O 1
ATOM 1759 N N . GLU B 1 89 ? -8.383 3.391 10.117 1 96.06 89 GLU B N 1
ATOM 1760 C CA . GLU B 1 89 ? -9.117 2.139 9.961 1 96.06 89 GLU B CA 1
ATOM 1761 C C . GLU B 1 89 ? -8.891 1.541 8.578 1 96.06 89 GLU B C 1
ATOM 1763 O O . GLU B 1 89 ? -8.75 0.324 8.438 1 96.06 89 GLU B O 1
ATOM 1768 N N . LYS B 1 90 ? -8.922 2.395 7.625 1 95.62 90 LYS B N 1
ATOM 1769 C CA . LYS B 1 90 ? -8.633 1.941 6.266 1 95.62 90 LYS B CA 1
ATOM 1770 C C . LYS B 1 90 ? -7.23 1.34 6.176 1 95.62 90 LYS B C 1
ATOM 1772 O O . LYS B 1 90 ? -7.047 0.262 5.605 1 95.62 90 LYS B O 1
ATOM 1777 N N . VAL B 1 91 ? -6.23 1.995 6.719 1 94.88 91 VAL B N 1
ATOM 1778 C CA . VAL B 1 91 ? -4.852 1.522 6.699 1 94.88 91 VAL B CA 1
ATOM 1779 C C . VAL B 1 91 ? -4.742 0.204 7.461 1 94.88 91 VAL B C 1
ATOM 1781 O O . VAL B 1 91 ? -4.062 -0.724 7.016 1 94.88 91 VAL B O 1
ATOM 1784 N N . ALA B 1 92 ? -5.453 0.119 8.609 1 93.44 92 ALA B N 1
ATOM 1785 C CA . ALA B 1 92 ? -5.43 -1.099 9.414 1 93.44 92 ALA B CA 1
ATOM 1786 C C . ALA B 1 92 ? -5.992 -2.283 8.641 1 93.44 92 ALA B C 1
ATOM 1788 O O . ALA B 1 92 ? -5.469 -3.396 8.719 1 93.44 92 ALA B O 1
ATOM 1789 N N . ALA B 1 93 ? -7.02 -2.062 7.922 1 92.69 93 ALA B N 1
ATOM 1790 C CA . ALA B 1 93 ? -7.609 -3.113 7.094 1 92.69 93 ALA B CA 1
ATOM 1791 C C . ALA B 1 93 ? -6.648 -3.555 6 1 92.69 93 ALA B C 1
ATOM 1793 O O . ALA B 1 93 ? -6.512 -4.75 5.727 1 92.69 93 ALA B O 1
ATOM 1794 N N . GLU B 1 94 ? -6.016 -2.629 5.363 1 90.31 94 GLU B N 1
ATOM 1795 C CA . GLU B 1 94 ? -5.02 -2.936 4.34 1 90.31 94 GLU B CA 1
ATOM 1796 C C . GLU B 1 94 ? -3.854 -3.729 4.926 1 90.31 94 GLU B C 1
ATOM 1798 O O . GLU B 1 94 ? -3.357 -4.668 4.301 1 90.31 94 GLU B O 1
ATOM 1803 N N . LEU B 1 95 ? -3.453 -3.383 6.109 1 92.19 95 LEU B N 1
ATOM 1804 C CA . LEU B 1 95 ? -2.369 -4.078 6.797 1 92.19 95 LEU B CA 1
ATOM 1805 C C . LEU B 1 95 ? -2.748 -5.527 7.082 1 92.19 95 LEU B C 1
ATOM 1807 O O . LEU B 1 95 ? -1.92 -6.43 6.941 1 92.19 95 LEU B O 1
ATOM 1811 N N . ALA B 1 96 ? -3.969 -5.738 7.508 1 91.12 96 ALA B N 1
ATOM 1812 C CA . ALA B 1 96 ? -4.438 -7.094 7.789 1 91.12 96 ALA B CA 1
ATOM 1813 C C . ALA B 1 96 ? -4.383 -7.965 6.539 1 91.12 96 ALA B C 1
ATOM 1815 O O . ALA B 1 96 ? -3.951 -9.117 6.594 1 91.12 96 ALA B O 1
ATOM 1816 N N . GLU B 1 97 ? -4.781 -7.355 5.465 1 88.25 97 GLU B N 1
ATOM 1817 C CA . GLU B 1 97 ? -4.738 -8.078 4.195 1 88.25 97 GLU B CA 1
ATOM 1818 C C . GLU B 1 97 ? -3.305 -8.375 3.777 1 88.25 97 GLU B C 1
ATOM 1820 O O . GLU B 1 97 ? -3.012 -9.461 3.275 1 88.25 97 GLU B O 1
ATOM 1825 N N . LEU B 1 98 ? -2.398 -7.445 3.953 1 90.38 98 LEU B N 1
ATOM 1826 C CA . LEU B 1 98 ? -0.989 -7.629 3.619 1 90.38 98 LEU B CA 1
ATOM 1827 C C . LEU B 1 98 ? -0.367 -8.727 4.477 1 90.38 98 LEU B C 1
ATOM 1829 O O . LEU B 1 98 ? 0.445 -9.516 3.988 1 90.38 98 LEU B O 1
ATOM 1833 N N . HIS B 1 99 ? -0.797 -8.805 5.715 1 92.31 99 HIS B N 1
ATOM 1834 C CA . HIS B 1 99 ? -0.277 -9.836 6.609 1 92.31 99 HIS B CA 1
ATOM 1835 C C . HIS B 1 99 ? -0.712 -11.227 6.16 1 92.31 99 HIS B C 1
ATOM 1837 O O . HIS B 1 99 ? 0.081 -12.172 6.191 1 92.31 99 HIS B O 1
ATOM 1843 N N . VAL B 1 100 ? -1.917 -11.344 5.766 1 90.31 100 VAL B N 1
ATOM 1844 C CA . VAL B 1 100 ? -2.414 -12.617 5.254 1 90.31 100 VAL B CA 1
ATOM 1845 C C . VAL B 1 100 ? -1.616 -13.031 4.02 1 90.31 100 VAL B C 1
ATOM 1847 O O . VAL B 1 100 ? -1.182 -14.18 3.906 1 90.31 100 VAL B O 1
ATOM 1850 N N . SER B 1 101 ? -1.445 -12.094 3.152 1 90.12 101 SER B N 1
ATOM 1851 C CA . SER B 1 101 ? -0.714 -12.359 1.918 1 90.12 101 SER B CA 1
ATOM 1852 C C . SER B 1 101 ? 0.736 -12.734 2.205 1 90.12 101 SER B C 1
ATOM 1854 O O . SER B 1 101 ? 1.292 -13.625 1.56 1 90.12 101 SER B O 1
ATOM 1856 N N . LEU B 1 102 ? 1.36 -12.102 3.15 1 92 102 LEU B N 1
ATOM 1857 C CA . LEU B 1 102 ? 2.729 -12.422 3.541 1 92 102 LEU B CA 1
ATOM 1858 C C . LEU B 1 102 ? 2.814 -13.844 4.086 1 92 102 LEU B C 1
ATOM 1860 O O . LEU B 1 102 ? 3.797 -14.547 3.84 1 92 102 LEU B O 1
ATOM 1864 N N . GLY B 1 103 ? 1.787 -14.219 4.859 1 93.06 103 GLY B N 1
ATOM 1865 C CA . GLY B 1 103 ? 1.737 -15.594 5.336 1 93.06 103 GLY B CA 1
ATOM 1866 C C . GLY B 1 103 ? 1.739 -16.609 4.215 1 93.06 103 GLY B C 1
ATOM 1867 O O . GLY B 1 103 ? 2.457 -17.609 4.281 1 93.06 103 GLY B O 1
ATOM 1868 N N . VAL B 1 104 ? 0.963 -16.312 3.26 1 90.19 104 VAL B N 1
ATOM 1869 C CA . VAL B 1 104 ?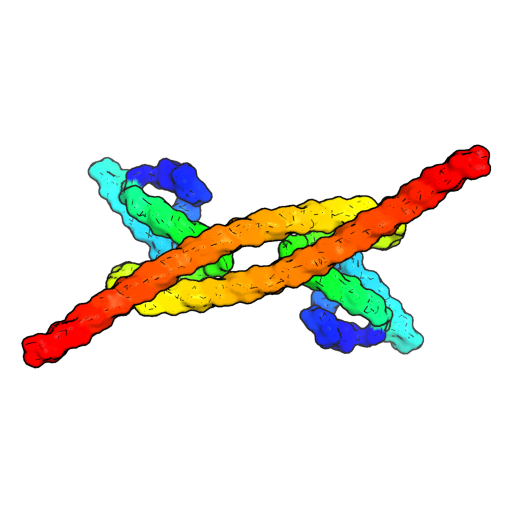 0.887 -17.203 2.107 1 90.19 104 VAL B CA 1
ATOM 1870 C C . VAL B 1 104 ? 2.238 -17.25 1.396 1 90.19 104 VAL B C 1
ATOM 1872 O O . VAL B 1 104 ? 2.701 -18.312 0.993 1 90.19 104 VAL B O 1
ATOM 1875 N N . LEU B 1 105 ? 2.887 -16.109 1.208 1 93.19 105 LEU B N 1
ATOM 1876 C CA . LEU B 1 105 ? 4.207 -16.062 0.594 1 93.19 105 LEU B CA 1
ATOM 1877 C C . LEU B 1 105 ? 5.219 -16.859 1.404 1 93.19 105 LEU B C 1
ATOM 1879 O O . LEU B 1 105 ? 6.023 -17.609 0.838 1 93.19 105 LEU B O 1
ATOM 1883 N N . ASP B 1 106 ? 5.137 -16.719 2.711 1 95.81 106 ASP B N 1
ATOM 1884 C CA . ASP B 1 106 ? 6.043 -17.453 3.582 1 95.81 106 ASP B CA 1
ATOM 1885 C C . ASP B 1 106 ? 5.859 -18.969 3.41 1 95.81 106 ASP B C 1
ATOM 1887 O O . ASP B 1 106 ? 6.84 -19.703 3.359 1 95.81 106 ASP B O 1
ATOM 1891 N N . GLU B 1 107 ? 4.645 -19.375 3.34 1 95.5 107 GLU B N 1
ATOM 1892 C CA . GLU B 1 107 ? 4.355 -20.797 3.133 1 95.5 107 GLU B CA 1
ATOM 1893 C C . GLU B 1 107 ? 4.918 -21.281 1.803 1 95.5 107 GLU B C 1
ATOM 1895 O O . GLU B 1 107 ? 5.504 -22.359 1.731 1 95.5 107 GLU B O 1
ATOM 1900 N N . LYS B 1 108 ? 4.738 -20.5 0.816 1 95.69 108 LYS B N 1
ATOM 1901 C CA . LYS B 1 108 ? 5.234 -20.875 -0.503 1 95.69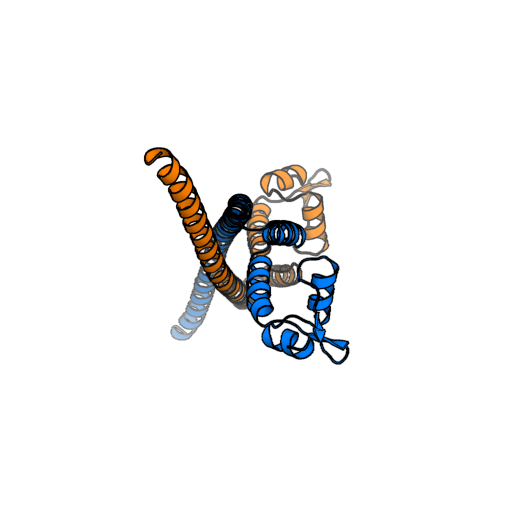 108 LYS B CA 1
ATOM 1902 C C . LYS B 1 108 ? 6.762 -20.922 -0.526 1 95.69 108 LYS B C 1
ATOM 1904 O O . LYS B 1 108 ? 7.355 -21.828 -1.118 1 95.69 108 LYS B O 1
ATOM 1909 N N . ILE B 1 109 ? 7.348 -19.922 0.053 1 96.25 109 ILE B N 1
ATOM 1910 C CA . ILE B 1 109 ? 8.805 -19.875 0.146 1 96.25 109 ILE B CA 1
ATOM 1911 C C . ILE B 1 109 ? 9.312 -21.109 0.891 1 96.25 109 ILE B C 1
ATOM 1913 O O . ILE B 1 109 ? 10.281 -21.75 0.464 1 96.25 109 ILE B O 1
ATOM 1917 N N . ALA B 1 110 ? 8.672 -21.469 1.954 1 96.12 110 ALA B N 1
ATOM 1918 C CA . ALA B 1 110 ? 9.047 -22.641 2.736 1 96.12 110 ALA B CA 1
ATOM 1919 C C . ALA B 1 110 ? 8.891 -23.922 1.917 1 96.12 110 ALA B C 1
ATOM 1921 O O . ALA B 1 110 ? 9.719 -24.828 2.006 1 96.12 110 ALA B O 1
ATOM 1922 N N . LEU B 1 111 ? 7.816 -23.969 1.182 1 94.12 111 LEU B N 1
ATOM 1923 C CA . LEU B 1 111 ? 7.582 -25.125 0.325 1 94.12 111 LEU B CA 1
ATOM 1924 C C . LEU B 1 111 ? 8.711 -25.297 -0.681 1 94.12 111 LEU B C 1
ATOM 1926 O O . LEU B 1 111 ? 9.219 -26.406 -0.866 1 94.12 111 LEU B O 1
ATOM 1930 N N . TYR B 1 112 ? 9.102 -24.188 -1.283 1 94.31 112 TYR B N 1
ATOM 1931 C CA . TYR B 1 112 ? 10.242 -24.266 -2.195 1 94.31 112 TYR B CA 1
ATOM 1932 C C . TYR B 1 112 ? 11.492 -24.734 -1.47 1 94.31 112 TYR B C 1
ATOM 1934 O O . TYR B 1 112 ? 12.258 -25.547 -2.008 1 94.31 112 TYR B O 1
ATOM 1942 N N . GLY B 1 113 ? 11.688 -24.125 -0.325 1 94.12 113 GLY B N 1
ATOM 1943 C CA . GLY B 1 113 ? 12.844 -24.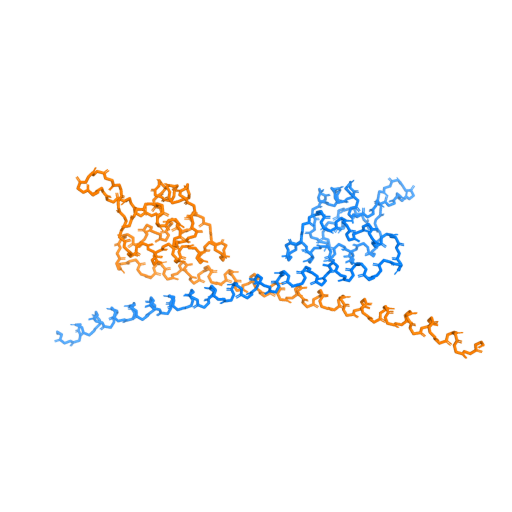531 0.456 1 94.12 113 GLY B CA 1
ATOM 1944 C C . GLY B 1 113 ? 12.883 -26.031 0.719 1 94.12 113 GLY B C 1
ATOM 1945 O O . GLY B 1 113 ? 13.938 -26.656 0.587 1 94.12 113 GLY B O 1
ATOM 1946 N N . ALA B 1 114 ? 11.781 -26.641 1.049 1 93.38 114 ALA B N 1
ATOM 1947 C CA . ALA B 1 114 ? 11.664 -28.062 1.322 1 93.38 114 ALA B CA 1
ATOM 1948 C C . ALA B 1 114 ? 11.914 -28.891 0.06 1 93.38 114 ALA B C 1
ATOM 1950 O O . ALA B 1 114 ? 12.57 -29.938 0.111 1 93.38 114 ALA B O 1
ATOM 1951 N N . MET B 1 115 ? 11.445 -28.453 -1.039 1 92.75 115 MET B N 1
ATOM 1952 C CA . MET B 1 115 ? 11.602 -29.156 -2.309 1 92.75 115 MET B CA 1
ATOM 1953 C C . MET B 1 115 ? 13.047 -29.125 -2.779 1 92.75 115 MET B C 1
ATOM 1955 O O . MET B 1 115 ? 13.562 -30.125 -3.283 1 92.75 115 MET B O 1
ATOM 1959 N N . ILE B 1 116 ? 13.609 -28 -2.574 1 91.31 116 ILE B N 1
ATOM 1960 C CA . ILE B 1 116 ? 14.984 -27.828 -3.012 1 91.31 116 ILE B CA 1
ATOM 1961 C C . ILE B 1 116 ? 15.906 -28.688 -2.154 1 91.31 116 ILE B C 1
ATOM 1963 O O . ILE B 1 116 ? 16.812 -29.344 -2.674 1 91.31 116 ILE B O 1
ATOM 1967 N N . SER B 1 117 ? 15.648 -28.656 -0.903 1 91 117 SER B N 1
ATOM 1968 C CA . SER B 1 117 ? 16.453 -29.453 0.009 1 91 117 SER B CA 1
ATOM 1969 C C . SER B 1 117 ? 16.312 -30.953 -0.3 1 91 117 SER B C 1
ATOM 1971 O O . SER B 1 117 ? 17.297 -31.688 -0.264 1 91 117 SER B O 1
ATOM 1973 N N . LYS B 1 118 ? 15.156 -31.453 -0.642 1 90.62 118 LYS B N 1
ATOM 1974 C CA . LYS B 1 118 ? 14.914 -32.875 -0.974 1 90.62 118 LYS B CA 1
ATOM 1975 C C . LYS B 1 118 ? 15.664 -33.25 -2.24 1 90.62 118 LYS B C 1
ATOM 1977 O O . LYS B 1 118 ? 16.219 -34.375 -2.314 1 90.62 118 LYS B O 1
ATOM 1982 N N . GLU B 1 119 ? 15.664 -32.406 -3.133 1 86.75 119 GLU B N 1
ATOM 1983 C CA . GLU B 1 119 ? 16.359 -32.688 -4.387 1 86.75 119 GLU B CA 1
ATOM 1984 C C . GLU B 1 119 ? 17.875 -32.719 -4.184 1 86.75 119 GLU B C 1
ATOM 1986 O O . GLU B 1 119 ? 18.562 -33.562 -4.773 1 86.75 119 GLU B O 1
ATOM 1991 N N . GLU B 1 120 ? 18.328 -31.828 -3.357 1 86.94 120 GLU B N 1
ATOM 1992 C CA . GLU B 1 120 ? 19.75 -31.812 -3.055 1 86.94 120 GLU B CA 1
ATOM 1993 C C . GLU B 1 120 ? 20.156 -33.062 -2.293 1 86.94 120 GLU B C 1
ATOM 1995 O O . GLU B 1 120 ? 21.25 -33.625 -2.525 1 86.94 120 GLU B O 1
ATOM 2000 N N . ASN B 1 121 ? 19.391 -33.469 -1.369 1 86.81 121 ASN B N 1
ATOM 2001 C CA . ASN B 1 121 ? 19.672 -34.656 -0.594 1 86.81 121 ASN B CA 1
ATOM 2002 C C . ASN B 1 121 ? 19.625 -35.938 -1.464 1 86.81 121 ASN B C 1
ATOM 2004 O O . ASN B 1 121 ? 20.375 -36.875 -1.24 1 86.81 121 ASN B O 1
ATOM 2008 N N . LYS B 1 122 ? 18.781 -35.969 -2.391 1 84.69 122 LYS B N 1
ATOM 2009 C CA . LYS B 1 122 ? 18.703 -37.125 -3.309 1 84.69 122 LYS B CA 1
ATOM 2010 C C . LYS B 1 122 ? 19.938 -37.188 -4.203 1 84.69 122 LYS B C 1
ATOM 2012 O O . LYS B 1 122 ? 20.406 -38.281 -4.512 1 84.69 122 LYS B O 1
ATOM 2017 N N . ASN B 1 123 ? 20.328 -36.094 -4.531 1 84.69 123 ASN B N 1
ATOM 2018 C CA . ASN B 1 123 ? 21.5 -36.031 -5.406 1 84.69 123 ASN B CA 1
ATOM 2019 C C . ASN B 1 123 ? 22.781 -36.375 -4.648 1 84.69 123 ASN B C 1
ATOM 2021 O O . ASN B 1 123 ? 23.703 -36.938 -5.211 1 84.69 123 ASN B O 1
ATOM 2025 N N . HIS B 1 124 ? 22.891 -36 -3.436 1 80.31 124 HIS B N 1
ATOM 2026 C CA . HIS B 1 124 ? 24.062 -36.312 -2.621 1 80.31 124 HIS B CA 1
ATOM 2027 C C . HIS B 1 124 ? 24.062 -37.75 -2.154 1 80.31 124 HIS B C 1
ATOM 2029 O O . HIS B 1 124 ? 25.109 -38.375 -1.986 1 80.31 124 HIS B O 1
ATOM 2035 N N . GLY B 1 125 ? 22.891 -38.281 -1.797 1 68.62 125 GLY B N 1
ATOM 2036 C CA . GLY B 1 125 ? 22.844 -39.656 -1.378 1 68.62 125 GLY B CA 1
ATOM 2037 C C . GLY B 1 125 ? 23.234 -40.625 -2.475 1 68.62 125 GLY B C 1
ATOM 2038 O O . GLY B 1 125 ? 23.828 -41.688 -2.199 1 68.62 125 GLY B O 1
ATOM 2039 N N . HIS B 1 126 ? 22.875 -40.406 -3.75 1 65.38 126 HIS B N 1
ATOM 2040 C CA . HIS B 1 126 ? 23.266 -41.281 -4.836 1 65.38 126 HIS B CA 1
ATOM 2041 C C . HIS B 1 126 ? 24.781 -41.312 -5.008 1 65.38 126 HIS B C 1
ATOM 2043 O O . HIS B 1 126 ? 25.344 -42.25 -5.59 1 65.38 126 HIS B O 1
ATOM 2049 N N . PHE B 1 127 ? 25.547 -40.344 -4.66 1 62.72 127 PHE B N 1
ATOM 2050 C CA . PHE B 1 127 ? 27 -40.375 -4.781 1 62.72 127 PHE B CA 1
ATOM 2051 C C . PHE B 1 127 ? 27.609 -41.219 -3.693 1 62.72 127 PHE B C 1
ATOM 2053 O O . PHE B 1 127 ? 28.672 -41.812 -3.895 1 62.72 127 PHE B O 1
ATOM 2060 N N . GLN B 1 128 ? 27.031 -41.312 -2.551 1 60.44 128 GLN B N 1
ATOM 2061 C CA . GLN B 1 128 ? 27.672 -42.094 -1.492 1 60.44 128 GLN B CA 1
ATOM 2062 C C . GLN B 1 128 ? 27.531 -43.594 -1.731 1 60.44 128 GLN B C 1
ATOM 2064 O O . GLN B 1 128 ? 28.391 -44.375 -1.322 1 60.44 128 GLN B O 1
ATOM 2069 N N . ASP B 1 129 ? 26.5 -44.062 -2.295 1 60.19 129 ASP B N 1
ATOM 2070 C CA . ASP B 1 129 ? 26.312 -45.5 -2.414 1 60.19 129 ASP B CA 1
ATOM 2071 C C . ASP B 1 129 ? 27.047 -46.031 -3.646 1 60.19 129 ASP B C 1
ATOM 2073 O O . ASP B 1 129 ? 27.109 -47.25 -3.844 1 60.19 129 ASP B O 1
ATOM 2077 N N . GLY B 1 130 ? 27.469 -45.219 -4.594 1 48.06 130 GLY B N 1
ATOM 2078 C CA . GLY B 1 130 ? 28.234 -45.812 -5.668 1 48.06 130 GLY B CA 1
ATOM 2079 C C . GLY B 1 130 ? 29.719 -45.906 -5.359 1 48.06 130 GLY B C 1
ATOM 2080 O O . GLY B 1 130 ? 30.219 -45.156 -4.52 1 48.06 130 GLY B O 1
#

Solvent-accessible surface area (backbone atoms only — not comparable to full-atom values): 14174 Å² total; per-residue (Å²): 79,42,61,69,57,47,19,64,74,69,71,42,53,59,68,53,52,52,48,32,32,72,77,54,60,34,77,74,58,44,62,41,98,85,64,43,59,35,39,62,74,68,53,54,59,51,49,52,50,51,48,40,42,45,74,61,62,50,48,69,66,57,50,37,54,45,39,53,39,59,72,68,38,76,88,32,43,65,61,50,34,51,53,51,51,54,48,49,52,53,45,51,52,51,49,54,54,44,51,52,40,48,50,52,50,50,51,51,41,49,49,39,51,53,53,51,50,52,52,50,49,55,58,54,53,60,58,68,77,100,80,41,61,68,56,47,19,63,74,68,70,41,54,58,68,52,53,54,47,33,31,71,76,54,60,34,78,74,60,42,61,43,97,86,64,43,59,33,39,62,75,68,51,54,57,51,49,52,50,53,48,40,43,45,72,60,64,51,48,70,66,58,50,37,54,47,39,53,39,57,72,68,37,77,87,34,43,64,62,50,31,48,54,51,50,55,48,50,51,52,45,52,52,52,49,54,53,45,49,53,40,48,51,53,50,50,51,50,40,50,50,38,51,54,53,50,50,52,53,51,51,54,58,53,53,60,58,68,78,101

pLDDT: mean 91.87, std 8.04, range [48.06, 98.25]

Radius of gyration: 26.94 Å; Cα contacts (8 Å, |Δi|>4): 191; chains: 2; bounding box: 52×88×69 Å

Foldseek 3Di:
DALVVLCVVLVHDSVVVVVCCVVQLAPFFDADPVGGGDDDPVSSVSSNVVVVCVVLPHDPVLSNVLSVLVVVDPVCVVVNVVSVVVSVVVSVVVVVVVVVVVVVVVVVVVVVVVVVVVVVVVVVVVVVVD/DALVVLCVVLVHDSVVVVVCCVVQLAPFFDQDPVRGGDDDPVSSVSSNVVVVCVVLPNDPVLSNVLSVLVVVDPVCVVVNVVSVVVSVVVSVVVVVVVVVVVVVVVVVVVVVVVVVVVVVVVVVVVVVVD

Nearest PDB structures (foldseek):
  3gp4-assembly1_A  TM=9.088E-01  e=5.606E-09  Listeria monocytogenes serotype 4b str. F2365
  5d8c-assembly1_A  TM=8.957E-01  e=1.578E-07  Haemophilus influenzae Rd KW20
  5d90-assembly2_C  TM=8.625E-01  e=2.176E-07  Haemophilus influenzae Rd KW20
  6jni-assembly4_G  TM=7.826E-01  e=1.154E-06  Pseudomonas putida
  6jni-assembly2_D  TM=7.919E-01  e=3.224E-06  Pseudomonas putida

Organism: Hirschia baltica (strain ATCC 49814 / DSM 5838 / IFAM 1418) (NCBI:txid582402)

Secondary structure (DSSP, 8-state):
--HHHHHHHHT--HHHHHHHHHHTSSPPPEE-TTS-EE--THHHHHHHHHHHHHHTT--HHHHHHHHHHHHH-GGGHHHHHHHHHHHHHHHHHHHHHHHHHHHHHHHHHHHHHHHHHHHHHHHHHHHHH-/--HHHHHHHHT--HHHHHHHHHHTSSPPPEE-TTS-EE--THHHHHHHHHHHHHHTT--HHHHHHHHHHHHH-GGGHHHHHHHHHHHHHHHHHHHHHHHHHHHHHHHHHHHHHHHHHHHHHHHHHHHH--

Sequence (260 aa):
MKIGKLAQISKISVHAIRYYEKIGLLPKARRDQSGQREYEESILVWIGFLSRLKATGMSIKDMLIYARLREQGDATQKARQDILIQHREKVAAELAELHVSLGVLDEKIALYGAMISKEENKNHGHFQDGMKIGKLAQISKISVHAIRYYEKIGLLPKARRDQSGQREYEESILVWIGFLSRLKATGMSIKDMLIYARLREQGDATQKARQDILIQHREKVAAELAELHVSLGVLDEKIALYGAMISKEENKNHGHFQDG

InterPro domains:
  IPR000551 MerR-type HTH domain [PF00376] (2-39)
  IPR000551 MerR-type HTH domain [PR00040] (2-13)
  IPR000551 MerR-type HTH domain [PR00040] (13-26)
  IPR000551 MerR-type HTH domain [PR00040] (37-57)
  IPR000551 MerR-type HTH domain [PS50937] (1-69)
  IPR000551 MerR-type HTH domain [SM00422] (1-70)
  IPR009061 Putative DNA-binding domain superfamily [SSF46955] (1-116)
  IPR047057 MerR transcriptional regulator [PTHR30204] (1-107)